Protein AF-A0A3D5HCV9-F1 (afdb_monomer_lite)

Radius of gyration: 18.54 Å; chains: 1; bounding box: 53×54×51 Å

Secondary structure (DSSP, 8-state):
--------------PPPHHHHHHHHHHHHHHHHHHHHSTTPPPTTTS-EEE-TTS-EEES----EEEESS-HHHHHHHHHHHHH---HHHHHHHHHHHHTTTTTT-GGGEEEEEEEEEETT-HHHHHHHHH-EEEEEEEETTEEEEEEEE-EEPPTTSHHHHHHHHHHHHH-TT--S-EEEEE-

Foldseek 3Di:
DDDDDDPDDDPPPPPDDVVLLVLLLVLLVQQLCCLAPVLSDDDLQQFFFKAFPVRHTLGRTFHKDFAFPDCVVVLVVLVCLLPVDLDLVSLSVVLSVVSNPCVSVDSNRGPRKIKGKFALPDPSLVVLQVRQWIWTWGDDDNDIDTDIDGKDWDDPPDSRNSSVVSSVCSNPVPDDPRIIMMID

pLDDT: mean 91.37, std 14.63, range [34.91, 98.69]

Structure (mmCIF, N/CA/C/O backbone):
data_AF-A0A3D5HCV9-F1
#
_entry.id   AF-A0A3D5HCV9-F1
#
loop_
_atom_site.group_PDB
_atom_site.id
_atom_site.type_symbol
_atom_site.label_atom_id
_atom_site.label_alt_id
_atom_site.label_comp_id
_atom_site.label_asym_id
_atom_site.label_entity_id
_atom_site.label_seq_id
_atom_site.pdbx_PDB_ins_code
_atom_site.Cartn_x
_atom_site.Cartn_y
_atom_site.Cartn_z
_atom_site.occupancy
_atom_site.B_iso_or_equiv
_atom_site.auth_seq_id
_atom_site.auth_comp_id
_atom_site.auth_asym_id
_atom_site.auth_atom_id
_atom_site.pdbx_PDB_model_num
ATOM 1 N N . MET A 1 1 ? -35.608 36.155 -31.500 1.00 41.97 1 MET A N 1
ATOM 2 C CA . MET A 1 1 ? -34.992 34.818 -31.518 1.00 41.97 1 MET A CA 1
ATOM 3 C C . MET A 1 1 ? -33.510 35.083 -31.523 1.00 41.97 1 MET A C 1
ATOM 5 O O . MET A 1 1 ? -32.968 35.299 -32.590 1.00 41.97 1 MET A O 1
ATOM 9 N N . ASP A 1 2 ? -32.928 35.180 -30.337 1.00 34.91 2 ASP A N 1
ATOM 10 C CA . ASP A 1 2 ? -31.484 35.185 -30.129 1.00 34.91 2 ASP A CA 1
ATOM 11 C C . ASP A 1 2 ? -31.281 34.298 -28.902 1.00 34.91 2 ASP A C 1
ATOM 13 O O . ASP A 1 2 ? -31.775 34.607 -27.817 1.00 34.91 2 ASP A O 1
ATOM 17 N N . GLU A 1 3 ? -30.726 33.112 -29.139 1.00 38.69 3 GLU A N 1
ATOM 18 C CA . GLU A 1 3 ? -30.468 32.091 -28.129 1.00 38.69 3 GLU A CA 1
ATOM 19 C C . GLU A 1 3 ? -29.216 32.478 -27.335 1.00 38.69 3 GLU A C 1
ATOM 21 O O . GLU A 1 3 ? -28.120 32.581 -27.886 1.00 38.69 3 GLU A O 1
ATOM 26 N N . GLU A 1 4 ? -29.390 32.690 -26.030 1.00 37.81 4 GLU A N 1
ATOM 27 C CA . GLU A 1 4 ? -28.296 32.698 -25.064 1.00 37.81 4 GLU A CA 1
ATOM 28 C C . GLU A 1 4 ? -27.673 31.299 -25.005 1.00 37.81 4 GLU A C 1
ATOM 30 O O . GLU A 1 4 ? -28.318 30.318 -24.629 1.00 37.81 4 GLU A O 1
ATOM 35 N N . ILE A 1 5 ? -26.392 31.217 -25.359 1.00 41.34 5 ILE A N 1
ATOM 36 C CA . ILE A 1 5 ? -25.555 30.056 -25.074 1.00 41.34 5 ILE A CA 1
ATOM 37 C C . ILE A 1 5 ? -25.237 30.104 -23.579 1.00 41.34 5 ILE A C 1
ATOM 39 O O . ILE A 1 5 ? -24.396 30.881 -23.132 1.00 41.34 5 ILE A O 1
ATOM 43 N N . VAL A 1 6 ? -25.931 29.275 -22.804 1.00 42.38 6 VAL A N 1
ATOM 44 C CA . VAL A 1 6 ? -25.547 28.952 -21.429 1.00 42.38 6 VAL A CA 1
ATOM 45 C C . VAL A 1 6 ? -24.430 27.915 -21.511 1.00 42.38 6 VAL A C 1
ATOM 47 O O . VAL A 1 6 ? -24.683 26.734 -21.750 1.00 42.38 6 VAL A O 1
ATOM 50 N N . GLU A 1 7 ? -23.183 28.361 -21.353 1.00 40.81 7 GLU A N 1
ATOM 51 C CA . GLU A 1 7 ? -22.062 27.466 -21.071 1.00 40.81 7 GLU A CA 1
ATOM 52 C C . GLU A 1 7 ? -22.306 26.799 -19.711 1.00 40.81 7 GLU A C 1
ATOM 54 O O . GLU A 1 7 ? -22.354 27.449 -18.666 1.00 40.81 7 GLU A O 1
ATOM 59 N N . GLY A 1 8 ? -22.543 25.488 -19.753 1.00 35.97 8 GLY A N 1
ATOM 60 C CA . GLY A 1 8 ? -22.751 24.653 -18.581 1.00 35.97 8 GLY A CA 1
ATOM 61 C C . GLY A 1 8 ? -21.460 24.483 -17.790 1.00 35.97 8 GLY A C 1
ATOM 62 O O . GLY A 1 8 ? -20.541 23.788 -18.215 1.00 35.97 8 GLY A O 1
ATOM 63 N N . ASP A 1 9 ? -21.439 25.111 -16.624 1.00 43.59 9 ASP A N 1
ATOM 64 C CA . ASP A 1 9 ? -20.538 24.850 -15.511 1.00 43.59 9 ASP A CA 1
ATOM 65 C C . ASP A 1 9 ? -20.757 23.424 -14.963 1.00 43.59 9 ASP A C 1
ATOM 67 O O . ASP A 1 9 ? -21.905 23.047 -14.725 1.00 43.59 9 ASP A O 1
ATOM 71 N N . SER A 1 10 ? -19.676 22.647 -14.779 1.00 42.19 10 SER A N 1
ATOM 72 C CA . SER A 1 10 ? -19.445 21.781 -13.601 1.00 42.19 10 SER A CA 1
ATOM 73 C C . SER A 1 10 ? -18.330 20.738 -13.832 1.00 42.19 10 SER A C 1
ATOM 75 O O . SER A 1 10 ? -18.600 19.542 -13.963 1.00 42.19 10 SER A O 1
ATOM 77 N N . GLU A 1 11 ? -17.056 21.134 -13.772 1.00 44.84 11 GLU A N 1
ATOM 78 C CA . GLU A 1 11 ? -16.041 20.238 -13.193 1.00 44.84 11 GLU A CA 1
ATOM 79 C C . GLU A 1 11 ? -16.046 20.467 -11.678 1.00 44.84 11 GLU A C 1
ATOM 81 O O . GLU A 1 11 ? -15.205 21.172 -11.124 1.00 44.84 11 GLU A O 1
ATOM 86 N N . GLN A 1 12 ? -17.017 19.874 -10.980 1.00 43.16 12 GLN A N 1
ATOM 87 C CA . GLN A 1 12 ? -16.907 19.704 -9.533 1.00 43.16 12 GLN A CA 1
ATOM 88 C C . GLN A 1 12 ? -15.768 18.713 -9.264 1.00 43.16 12 GLN A C 1
ATOM 90 O O . GLN A 1 12 ? -15.977 17.513 -9.083 1.00 43.16 12 GLN A O 1
ATOM 95 N N . ARG A 1 13 ? -14.528 19.213 -9.234 1.00 48.69 13 ARG A N 1
ATOM 96 C CA . ARG A 1 13 ? -13.474 18.573 -8.449 1.00 48.69 13 ARG A CA 1
ATOM 97 C C . ARG A 1 13 ? -13.994 18.566 -7.019 1.00 48.69 13 ARG A C 1
ATOM 99 O O . ARG A 1 13 ? -14.042 19.616 -6.393 1.00 48.69 13 ARG A O 1
ATOM 106 N N . ASN A 1 14 ? -14.427 17.407 -6.528 1.00 55.03 14 ASN A N 1
ATOM 107 C CA . ASN A 1 14 ? -14.686 17.221 -5.105 1.00 55.03 14 ASN A CA 1
ATOM 108 C C . ASN A 1 14 ? -13.451 17.720 -4.346 1.00 55.03 14 ASN A C 1
ATOM 110 O O . ASN A 1 14 ? -12.392 17.092 -4.420 1.00 55.03 14 ASN A O 1
ATOM 114 N N . GLU A 1 15 ? -13.565 18.874 -3.687 1.00 66.81 15 GLU A N 1
ATOM 115 C CA . GLU A 1 15 ? -12.479 19.425 -2.887 1.00 66.81 15 GLU A CA 1
ATOM 116 C C . GLU A 1 15 ? -12.134 18.400 -1.806 1.00 66.81 15 GLU A C 1
ATOM 118 O O . GLU A 1 15 ? -12.986 17.982 -1.015 1.00 66.81 15 GLU A O 1
ATOM 123 N N . ARG A 1 16 ? -10.885 17.921 -1.820 1.00 75.56 16 ARG A N 1
ATOM 124 C CA . ARG A 1 16 ? -10.410 16.961 -0.827 1.00 75.56 16 ARG A CA 1
ATOM 125 C C . ARG A 1 16 ? -10.382 17.633 0.537 1.00 75.56 16 ARG A C 1
ATOM 127 O O . ARG A 1 16 ? -9.993 18.789 0.683 1.00 75.56 16 ARG A O 1
ATOM 134 N N . HIS A 1 17 ? -10.796 16.891 1.560 1.00 81.75 17 HIS A N 1
ATOM 135 C CA . HIS A 1 17 ? -10.775 17.407 2.921 1.00 81.75 17 HIS A CA 1
ATOM 136 C C . HIS A 1 17 ? -9.317 17.698 3.339 1.00 81.75 17 HIS A C 1
ATOM 138 O O . HIS A 1 17 ? -8.464 16.831 3.140 1.00 81.75 17 HIS A O 1
ATOM 144 N N . PRO A 1 18 ? -8.997 18.826 4.004 1.00 85.94 18 PRO A N 1
ATOM 145 C CA . PRO A 1 18 ? -7.612 19.182 4.347 1.00 85.94 18 PRO A CA 1
ATOM 146 C C . PRO A 1 18 ? -6.846 18.107 5.136 1.00 85.94 18 PRO A C 1
ATOM 148 O O . PRO A 1 18 ? -5.639 17.937 4.975 1.00 85.94 18 PRO A O 1
ATOM 151 N N . LEU A 1 19 ? -7.546 17.337 5.979 1.00 87.00 19 LEU A N 1
ATOM 152 C CA . LEU A 1 19 ? -6.952 16.198 6.699 1.00 87.00 19 LEU A CA 1
ATOM 153 C C . LEU A 1 19 ? -6.546 15.043 5.771 1.00 87.00 19 LEU A C 1
ATOM 155 O O . LEU A 1 19 ? -5.557 14.365 6.050 1.00 87.00 19 LEU A O 1
ATOM 159 N N . GLN A 1 20 ? -7.286 14.822 4.682 1.00 88.94 20 GLN A N 1
ATOM 160 C CA . GLN A 1 20 ? -6.947 13.817 3.678 1.00 88.94 20 GLN A CA 1
ATOM 161 C C . GLN A 1 20 ? -5.684 14.235 2.926 1.00 88.94 20 GLN A C 1
ATOM 163 O O . GLN A 1 20 ? -4.763 13.431 2.817 1.00 88.94 20 GLN A O 1
ATOM 168 N N . ASP A 1 21 ? -5.581 15.495 2.500 1.00 91.56 21 ASP A N 1
ATOM 169 C CA . ASP A 1 21 ? -4.367 15.993 1.842 1.00 91.56 21 ASP A CA 1
ATOM 170 C C . ASP A 1 21 ? -3.157 15.982 2.780 1.00 91.56 21 ASP A C 1
ATOM 172 O O . ASP A 1 21 ? -2.051 15.624 2.370 1.00 91.56 21 ASP A O 1
ATOM 176 N N . HIS A 1 22 ? -3.357 16.287 4.066 1.00 94.56 22 HIS A N 1
ATOM 177 C CA . HIS A 1 22 ? -2.294 16.169 5.060 1.00 94.56 22 HIS A CA 1
ATOM 178 C C . HIS A 1 22 ? -1.790 14.723 5.194 1.00 94.56 22 HIS A C 1
ATOM 180 O O . HIS A 1 22 ? -0.577 14.487 5.169 1.00 94.56 22 HIS A O 1
ATOM 186 N N . PHE A 1 23 ? -2.707 13.753 5.280 1.00 95.75 23 PHE A N 1
ATOM 187 C CA . PHE A 1 23 ? -2.366 12.332 5.308 1.00 95.75 23 PHE A CA 1
ATOM 188 C C . PHE A 1 23 ? -1.673 11.875 4.019 1.00 95.75 23 PHE A C 1
ATOM 190 O O . PHE A 1 23 ? -0.652 11.190 4.092 1.00 95.75 23 PHE A O 1
ATOM 197 N N . LEU A 1 24 ? -2.175 12.273 2.847 1.00 96.44 24 LEU A N 1
ATOM 198 C CA . LEU A 1 24 ? -1.596 11.885 1.560 1.00 96.44 24 LEU A CA 1
ATOM 199 C C . LEU A 1 24 ? -0.202 12.466 1.368 1.00 96.44 24 LEU A C 1
ATOM 201 O O . LEU A 1 24 ? 0.715 11.737 0.994 1.00 96.44 24 LEU A O 1
ATOM 205 N N . GLY A 1 25 ? -0.010 13.743 1.697 1.00 96.88 25 GLY A N 1
ATOM 206 C CA . GLY A 1 25 ? 1.309 14.362 1.681 1.00 96.88 25 GLY A CA 1
ATOM 207 C C . GLY A 1 25 ? 2.282 13.667 2.624 1.00 96.88 25 GLY A C 1
ATOM 208 O O . GLY A 1 25 ? 3.454 13.490 2.293 1.00 96.88 25 GLY A O 1
ATOM 209 N N . TRP A 1 26 ? 1.808 13.222 3.787 1.00 97.50 26 TRP A N 1
ATOM 210 C CA . TRP A 1 26 ? 2.619 12.418 4.690 1.00 97.50 26 TRP A CA 1
ATOM 211 C C . TRP A 1 26 ? 2.950 11.030 4.115 1.00 97.50 26 TRP A C 1
ATOM 213 O O . TRP A 1 26 ? 4.124 10.662 4.104 1.00 97.50 26 TRP A O 1
ATOM 223 N N . GLN A 1 27 ? 1.976 10.296 3.566 1.00 97.75 27 GLN A N 1
ATOM 224 C CA . GLN A 1 27 ? 2.200 8.997 2.914 1.00 97.75 27 GLN A CA 1
ATOM 225 C C . GLN A 1 27 ? 3.195 9.093 1.752 1.00 97.75 27 GLN A C 1
ATOM 227 O O . GLN A 1 27 ? 4.096 8.261 1.654 1.00 97.75 27 GLN A O 1
ATOM 232 N N . CYS A 1 28 ? 3.065 10.117 0.905 1.00 97.56 28 CYS A N 1
ATOM 233 C CA . CYS A 1 28 ? 3.972 10.370 -0.211 1.00 97.56 28 CYS A CA 1
ATOM 234 C C . CYS A 1 28 ? 5.410 10.571 0.284 1.00 97.56 28 CYS A C 1
ATOM 236 O O . CYS A 1 28 ? 6.306 9.844 -0.140 1.00 97.56 28 CYS A O 1
ATOM 238 N N . ARG A 1 29 ? 5.623 11.450 1.276 1.00 96.88 29 ARG A N 1
ATOM 239 C CA . ARG A 1 29 ? 6.952 11.681 1.874 1.00 96.88 29 ARG A CA 1
ATOM 240 C C . ARG A 1 29 ? 7.550 10.426 2.507 1.00 96.88 29 ARG A C 1
ATOM 242 O O . ARG A 1 29 ? 8.734 10.155 2.326 1.00 96.88 29 ARG A O 1
ATOM 249 N N . VAL A 1 30 ? 6.751 9.654 3.247 1.00 97.19 30 VAL A N 1
ATOM 250 C CA . VAL A 1 30 ? 7.211 8.407 3.882 1.00 97.19 30 VAL A CA 1
ATOM 251 C C . VAL A 1 30 ? 7.680 7.399 2.831 1.00 97.19 30 VAL A C 1
ATOM 253 O O . VAL A 1 30 ? 8.734 6.782 2.997 1.00 97.19 30 VAL A O 1
ATOM 256 N N . ARG A 1 31 ? 6.915 7.236 1.747 1.00 97.62 31 ARG A N 1
ATOM 257 C CA . ARG A 1 31 ? 7.222 6.285 0.670 1.00 97.62 31 ARG A CA 1
ATOM 258 C C . ARG A 1 31 ? 8.397 6.748 -0.176 1.00 97.62 31 ARG A C 1
ATOM 260 O O . ARG A 1 31 ? 9.284 5.948 -0.453 1.00 97.62 31 ARG A O 1
ATOM 267 N N . GLU A 1 32 ? 8.454 8.031 -0.515 1.00 96.69 32 GLU A N 1
ATOM 268 C CA . GLU A 1 32 ? 9.591 8.638 -1.208 1.00 96.69 32 GLU A CA 1
ATOM 269 C C . GLU A 1 32 ? 10.887 8.444 -0.411 1.00 96.69 32 GLU A C 1
ATOM 271 O O . GLU A 1 32 ? 11.897 7.995 -0.958 1.00 96.69 32 GLU A O 1
ATOM 276 N N . TYR A 1 33 ? 10.847 8.712 0.900 1.00 96.12 33 TYR A N 1
ATOM 277 C CA . TYR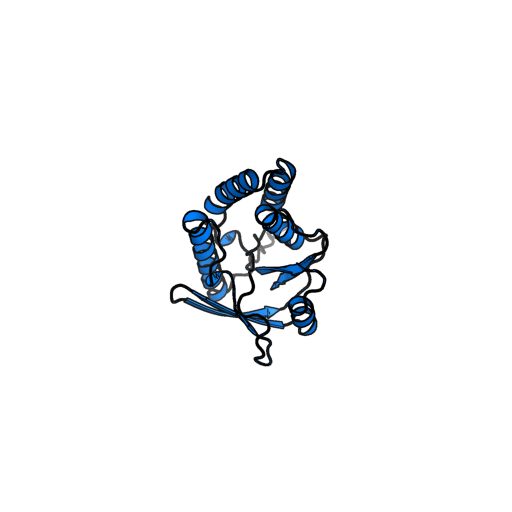 A 1 33 ? 11.992 8.504 1.778 1.00 96.12 33 TYR A CA 1
ATOM 278 C C . TYR A 1 33 ? 12.441 7.041 1.782 1.00 96.12 33 TYR A C 1
ATOM 280 O O . TYR A 1 33 ? 13.630 6.787 1.589 1.00 96.12 33 TYR A O 1
ATOM 288 N N . ALA A 1 34 ? 11.509 6.094 1.943 1.00 96.62 34 ALA A N 1
ATOM 289 C CA . ALA A 1 34 ? 11.811 4.664 1.932 1.00 96.62 34 ALA A CA 1
ATOM 290 C C . ALA A 1 34 ? 12.448 4.227 0.605 1.00 96.62 34 ALA A C 1
ATOM 292 O O . ALA A 1 34 ? 13.465 3.534 0.597 1.00 96.62 34 ALA A O 1
ATOM 293 N N . MET A 1 35 ? 11.906 4.690 -0.526 1.00 96.62 35 MET A N 1
ATOM 294 C CA . MET A 1 35 ? 12.430 4.350 -1.850 1.00 96.62 35 MET A CA 1
ATOM 295 C C . MET A 1 35 ? 13.824 4.931 -2.109 1.00 96.62 35 MET A C 1
ATOM 297 O O . MET A 1 35 ? 14.621 4.307 -2.805 1.00 96.62 35 MET A O 1
ATOM 301 N N . ARG A 1 36 ? 14.143 6.111 -1.564 1.00 95.69 36 ARG A N 1
ATOM 302 C CA . ARG A 1 36 ? 15.447 6.761 -1.781 1.00 95.69 36 ARG A CA 1
ATOM 303 C C . ARG A 1 36 ? 16.525 6.357 -0.783 1.00 9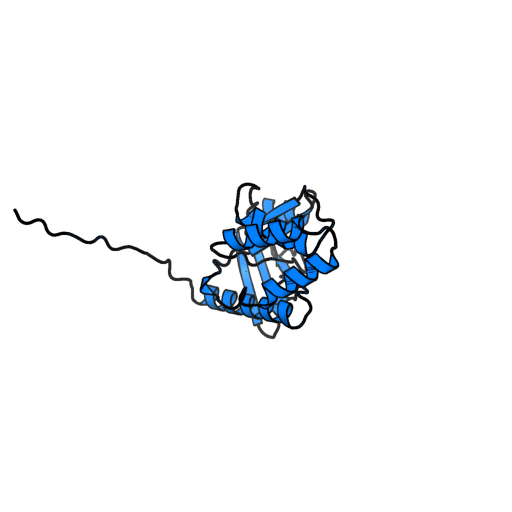5.69 36 ARG A C 1
ATOM 305 O O . ARG A 1 36 ? 17.694 6.351 -1.151 1.00 95.69 36 ARG A O 1
ATOM 312 N N . ASN A 1 37 ? 16.150 6.066 0.461 1.00 95.38 37 ASN A N 1
ATOM 313 C CA . ASN A 1 37 ? 17.103 5.977 1.572 1.00 95.38 37 ASN A CA 1
ATOM 314 C C . ASN A 1 37 ? 17.084 4.638 2.316 1.00 95.38 37 ASN A C 1
ATOM 316 O O . ASN A 1 37 ? 18.027 4.371 3.051 1.00 95.38 37 ASN A O 1
ATOM 320 N N . ASP A 1 38 ? 16.049 3.810 2.146 1.00 93.50 38 ASP A N 1
ATOM 321 C CA . ASP A 1 38 ? 15.873 2.569 2.919 1.00 93.50 38 ASP A CA 1
ATOM 322 C C . ASP A 1 38 ? 15.580 1.364 2.018 1.00 93.50 38 ASP A C 1
ATOM 324 O O . ASP A 1 38 ? 14.819 0.466 2.369 1.00 93.50 38 ASP A O 1
ATOM 328 N N . GLU A 1 39 ? 16.143 1.363 0.804 1.00 92.31 39 GLU A N 1
ATOM 329 C CA . GLU A 1 39 ? 16.025 0.231 -0.125 1.00 92.31 39 GLU A CA 1
ATOM 330 C C . GLU A 1 39 ? 14.557 -0.177 -0.396 1.00 92.31 39 GLU A C 1
ATOM 332 O O . GLU A 1 39 ? 14.233 -1.343 -0.600 1.00 92.31 39 GLU A O 1
ATOM 337 N N . GLY A 1 40 ? 13.625 0.779 -0.332 1.00 92.00 40 GLY A N 1
ATOM 338 C CA . GLY A 1 40 ? 12.200 0.528 -0.549 1.00 92.00 40 GLY A CA 1
ATOM 339 C C . GLY A 1 40 ? 11.533 -0.347 0.517 1.00 92.00 40 GLY A C 1
ATOM 340 O O . GLY A 1 40 ? 10.407 -0.808 0.306 1.00 92.00 40 GLY A O 1
ATOM 341 N N . ARG A 1 41 ? 12.189 -0.580 1.660 1.00 93.69 41 ARG A N 1
ATOM 342 C CA . ARG A 1 41 ? 11.633 -1.370 2.761 1.00 93.69 41 ARG A CA 1
ATOM 343 C C . ARG A 1 41 ? 10.400 -0.669 3.346 1.00 93.69 41 ARG A C 1
ATOM 345 O O . ARG A 1 41 ? 10.440 0.532 3.612 1.00 93.69 41 ARG A O 1
ATOM 352 N N . PRO A 1 42 ? 9.284 -1.391 3.565 1.00 95.00 42 PRO A N 1
ATOM 353 C CA . PRO A 1 42 ? 8.109 -0.803 4.193 1.00 95.00 42 PRO A CA 1
ATOM 354 C C . PRO A 1 42 ? 8.414 -0.291 5.604 1.00 95.00 42 PRO A C 1
ATOM 356 O O . PRO A 1 42 ? 8.789 -1.057 6.491 1.00 95.00 42 PRO A O 1
ATOM 359 N N . THR A 1 43 ? 8.209 1.006 5.822 1.00 96.44 43 THR A N 1
ATOM 360 C CA . THR A 1 43 ? 8.363 1.637 7.139 1.00 96.44 43 THR A CA 1
ATOM 361 C C . THR A 1 43 ? 7.081 1.485 7.971 1.00 96.44 43 THR A C 1
ATOM 363 O O . THR A 1 43 ? 6.015 1.194 7.418 1.00 96.44 43 THR A O 1
ATOM 366 N N . PRO A 1 44 ? 7.106 1.761 9.291 1.00 96.19 44 PRO A N 1
ATOM 367 C CA . PRO A 1 44 ? 5.884 1.819 10.101 1.00 96.19 44 PRO A CA 1
ATOM 368 C C . PRO A 1 44 ? 4.824 2.799 9.568 1.00 96.19 44 PRO A C 1
ATOM 370 O O . PRO A 1 44 ? 3.633 2.603 9.791 1.00 96.19 44 PRO A O 1
ATOM 373 N N . GLY A 1 45 ? 5.226 3.824 8.806 1.00 97.00 45 GLY A N 1
ATOM 374 C CA . GLY A 1 45 ? 4.284 4.739 8.161 1.00 97.00 45 GLY A CA 1
ATOM 375 C C . GLY A 1 45 ? 3.536 4.130 6.967 1.00 97.00 45 GLY A C 1
ATOM 376 O O . GLY A 1 45 ? 2.502 4.652 6.565 1.00 97.00 45 GLY A O 1
ATOM 377 N N . MET A 1 46 ? 4.010 3.007 6.424 1.00 97.69 46 MET A N 1
ATOM 378 C CA . MET A 1 46 ? 3.362 2.240 5.348 1.00 97.69 46 MET A CA 1
ATOM 379 C C . MET A 1 46 ? 2.624 0.998 5.875 1.00 97.69 46 MET A C 1
ATOM 381 O O . MET A 1 46 ? 1.920 0.332 5.114 1.00 97.69 46 MET A O 1
ATOM 385 N N . CYS A 1 47 ? 2.811 0.682 7.160 1.00 98.38 47 CYS A N 1
ATOM 386 C CA . CYS A 1 47 ? 2.398 -0.564 7.792 1.00 98.38 47 CYS A CA 1
ATOM 387 C C . CYS A 1 47 ? 1.546 -0.294 9.044 1.00 98.38 47 CYS A C 1
ATOM 389 O O . CYS A 1 47 ? 2.047 -0.460 10.159 1.00 98.38 47 CYS A O 1
ATOM 391 N N . PRO A 1 48 ? 0.280 0.139 8.903 1.00 98.38 48 PRO A N 1
ATOM 392 C CA . PRO A 1 48 ? -0.568 0.442 10.047 1.00 98.38 48 PRO A CA 1
ATOM 393 C C . PRO A 1 48 ? -0.854 -0.790 10.904 1.00 98.38 48 PRO A C 1
ATOM 395 O O . PRO A 1 48 ? -0.920 -1.925 10.419 1.00 98.38 48 PRO A O 1
ATOM 398 N N . THR A 1 49 ? -1.129 -0.534 12.179 1.00 98.56 49 THR A N 1
ATOM 399 C CA . THR A 1 49 ? -1.865 -1.470 13.027 1.00 98.56 49 THR A CA 1
ATOM 400 C C . THR A 1 49 ? -3.348 -1.378 12.681 1.00 98.56 49 THR A C 1
ATOM 402 O O . THR A 1 49 ? -3.903 -0.282 12.586 1.00 98.56 49 THR A O 1
ATOM 405 N N . VAL A 1 50 ? -3.999 -2.523 12.500 1.00 98.38 50 VAL A N 1
ATOM 406 C CA . VAL A 1 50 ? -5.397 -2.604 12.068 1.00 98.38 50 VAL A CA 1
ATOM 407 C C . VAL A 1 50 ? -6.268 -3.047 13.230 1.00 98.38 50 VAL A C 1
ATOM 409 O O . VAL A 1 50 ? -6.039 -4.112 13.810 1.00 98.38 50 VAL A O 1
ATOM 412 N N . PHE A 1 51 ? -7.283 -2.245 13.533 1.00 98.56 51 PHE A N 1
ATOM 413 C CA . PHE A 1 51 ? -8.287 -2.532 14.552 1.00 98.56 51 PHE A CA 1
ATOM 414 C C . PHE A 1 51 ? -9.667 -2.677 13.917 1.00 98.56 51 PHE A C 1
ATOM 416 O O . PHE A 1 51 ? -9.993 -1.962 12.974 1.00 98.56 51 PHE A O 1
ATOM 423 N N . LEU A 1 52 ? -10.501 -3.563 14.451 1.00 97.25 52 LEU A N 1
ATOM 424 C CA . LEU A 1 52 ? -11.938 -3.538 14.188 1.00 97.25 52 LEU A CA 1
ATOM 425 C C . LEU A 1 52 ? -12.590 -2.375 14.940 1.00 97.25 52 LEU A C 1
ATOM 427 O O . LEU A 1 52 ? -12.024 -1.848 15.900 1.00 97.25 52 LEU A O 1
ATOM 431 N N . GLU A 1 53 ? -13.817 -2.021 14.564 1.00 93.19 53 GLU A N 1
ATOM 432 C CA . GLU A 1 53 ? -14.609 -1.028 1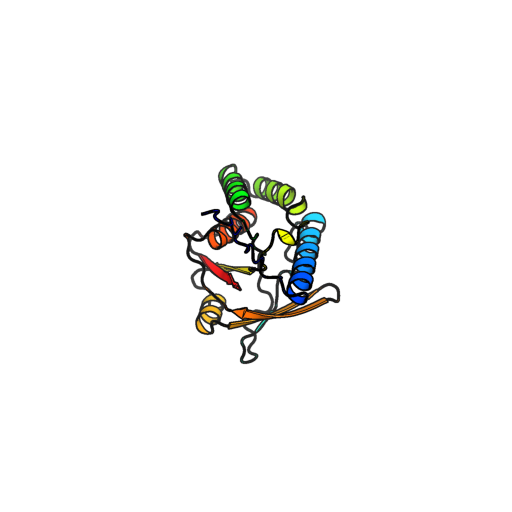5.305 1.00 93.19 53 GLU A CA 1
ATOM 433 C C . GLU A 1 53 ? -14.881 -1.464 16.757 1.00 93.19 53 GLU A C 1
ATOM 435 O O . GLU A 1 53 ? -15.019 -0.622 17.640 1.00 93.19 53 GLU A O 1
ATOM 440 N N . SER A 1 54 ? -14.855 -2.774 17.036 1.00 93.44 54 SER A N 1
ATOM 441 C CA . SER A 1 54 ? -14.927 -3.332 18.394 1.00 93.44 54 SER A CA 1
ATOM 442 C C . SER A 1 54 ? -13.696 -3.038 19.265 1.00 93.44 54 SER A C 1
ATOM 444 O O . SER A 1 54 ? -13.724 -3.298 20.466 1.00 93.44 54 SER A O 1
ATOM 446 N N . GLY A 1 55 ? -12.603 -2.538 18.678 1.00 94.62 55 GLY A N 1
ATOM 447 C CA . GLY A 1 55 ? -11.312 -2.346 19.342 1.00 94.62 55 GLY A CA 1
ATOM 448 C C . GLY A 1 55 ? -10.389 -3.570 19.304 1.00 94.62 55 GLY A C 1
ATOM 449 O O . GLY A 1 55 ? -9.255 -3.484 19.773 1.00 94.62 55 GLY A O 1
ATOM 450 N N . GLU A 1 56 ? -10.830 -4.692 18.726 1.00 96.88 56 GLU A N 1
ATOM 451 C CA . GLU A 1 56 ? -9.992 -5.879 18.508 1.00 96.88 56 GLU A CA 1
ATOM 452 C C . GLU A 1 56 ? -8.881 -5.577 17.491 1.00 96.88 56 GLU A C 1
ATOM 454 O O . GLU A 1 56 ? -9.152 -5.102 16.388 1.00 96.88 56 GLU A O 1
ATOM 459 N N . GLN A 1 57 ? -7.627 -5.880 17.830 1.00 98.06 57 GLN A N 1
ATOM 460 C CA . GLN A 1 57 ? -6.506 -5.762 16.898 1.00 98.06 57 GLN A CA 1
ATOM 461 C C . GLN A 1 57 ? -6.438 -6.988 15.978 1.00 98.06 57 GLN A C 1
ATOM 463 O O . GLN A 1 57 ? -6.230 -8.106 16.444 1.00 98.06 57 GLN A O 1
ATOM 468 N N . VAL A 1 58 ? -6.535 -6.771 14.665 1.00 97.06 58 VAL A N 1
ATOM 469 C CA . VAL A 1 58 ? -6.494 -7.841 13.647 1.00 97.06 58 VAL A CA 1
ATOM 470 C C . VAL A 1 58 ? -5.088 -8.039 13.084 1.00 97.06 58 VAL A C 1
ATOM 472 O O . VAL A 1 58 ? -4.699 -9.156 12.753 1.00 97.06 58 VAL A O 1
ATOM 475 N N . ALA A 1 59 ? -4.312 -6.959 12.968 1.00 97.25 59 ALA A N 1
ATOM 476 C CA . ALA A 1 59 ? -2.940 -7.001 12.471 1.00 97.25 59 ALA A CA 1
ATOM 477 C C . ALA A 1 59 ? -2.082 -5.954 13.187 1.00 97.25 59 ALA A C 1
ATOM 479 O O . ALA A 1 59 ? -2.510 -4.816 13.363 1.00 97.25 59 ALA A O 1
ATOM 480 N N . SER A 1 60 ? -0.867 -6.324 13.599 1.00 96.81 60 SER A N 1
ATOM 481 C CA . SER A 1 60 ? 0.104 -5.400 14.209 1.00 96.81 60 SER A CA 1
ATOM 482 C C . SER A 1 60 ? 0.781 -4.482 13.193 1.00 96.81 60 SER A C 1
ATOM 484 O O . SER A 1 60 ? 1.038 -3.323 13.510 1.00 96.81 60 SER A O 1
ATOM 486 N N . ALA A 1 61 ? 1.026 -4.985 11.984 1.00 97.38 61 ALA A N 1
ATOM 487 C CA . ALA A 1 61 ? 1.630 -4.254 10.880 1.00 97.38 61 ALA A CA 1
ATOM 488 C C . ALA A 1 61 ? 1.123 -4.841 9.558 1.00 97.38 61 ALA A C 1
ATOM 490 O O . ALA A 1 61 ? 1.497 -5.953 9.181 1.00 97.38 61 ALA A O 1
ATOM 491 N N . LEU A 1 62 ? 0.248 -4.112 8.868 1.00 97.88 62 LEU A N 1
ATOM 492 C CA . LEU A 1 62 ? -0.275 -4.508 7.563 1.00 97.88 62 LEU A CA 1
ATOM 493 C C . LEU A 1 62 ? 0.387 -3.679 6.465 1.00 97.88 62 LEU A C 1
ATOM 495 O O . LEU A 1 62 ? 0.108 -2.497 6.367 1.00 97.88 62 LEU A O 1
ATOM 499 N N . THR A 1 63 ? 1.236 -4.264 5.621 1.00 97.88 63 THR A N 1
ATOM 500 C CA . THR A 1 63 ? 1.844 -3.516 4.509 1.00 97.88 63 THR A CA 1
ATOM 501 C C . THR A 1 63 ? 0.787 -3.103 3.489 1.00 97.88 63 THR A C 1
ATOM 503 O O . THR A 1 63 ? 0.159 -3.957 2.863 1.00 97.88 63 THR A O 1
ATOM 506 N N . LEU A 1 64 ? 0.625 -1.792 3.305 1.00 98.44 64 LEU A N 1
ATOM 507 C CA . LEU A 1 64 ? -0.300 -1.218 2.333 1.00 98.44 64 LEU A CA 1
ATOM 508 C C . LEU A 1 64 ? 0.451 -0.455 1.240 1.00 98.44 64 LEU A C 1
ATOM 510 O O . LEU A 1 64 ? 1.462 0.211 1.497 1.00 98.44 64 LEU A O 1
ATOM 514 N N . LEU A 1 65 ? -0.071 -0.512 0.020 1.00 98.25 65 LEU A N 1
ATOM 515 C CA . LEU A 1 65 ? 0.327 0.348 -1.091 1.00 98.25 65 LEU A CA 1
ATOM 516 C C . LEU A 1 65 ? -0.596 1.560 -1.173 1.00 98.25 65 LEU A C 1
ATOM 518 O O . LEU A 1 65 ? -1.766 1.460 -0.818 1.00 98.25 65 LEU A O 1
ATOM 522 N N . LEU A 1 66 ? -0.066 2.676 -1.669 1.00 98.19 66 LEU A N 1
ATOM 523 C CA . LEU A 1 66 ? -0.850 3.848 -2.047 1.00 98.19 66 LEU A CA 1
ATOM 524 C C . LEU A 1 66 ? -1.059 3.802 -3.562 1.00 98.19 66 LEU A C 1
ATOM 526 O O . LEU A 1 66 ? -0.080 3.790 -4.310 1.00 98.19 66 LEU A O 1
ATOM 530 N N . VAL A 1 67 ? -2.315 3.718 -3.997 1.00 97.94 67 VAL A N 1
ATOM 531 C CA . VAL A 1 67 ? -2.654 3.543 -5.414 1.00 97.94 67 VAL A CA 1
ATOM 532 C C . VAL A 1 67 ? -2.797 4.914 -6.088 1.00 97.94 67 VAL A C 1
ATOM 534 O O . VAL A 1 67 ? -3.520 5.766 -5.561 1.00 97.94 67 VAL A O 1
ATOM 537 N N . PRO A 1 68 ? -2.127 5.159 -7.232 1.00 97.31 68 PRO A N 1
ATOM 538 C CA . PRO A 1 68 ? -2.349 6.362 -8.029 1.00 97.31 68 PRO A CA 1
ATOM 539 C C . PRO A 1 68 ? -3.810 6.479 -8.465 1.00 97.31 68 PRO A C 1
ATOM 541 O O . PRO A 1 68 ? -4.451 5.478 -8.770 1.00 97.31 68 PRO A O 1
ATOM 544 N N . ALA A 1 69 ? -4.323 7.702 -8.576 1.00 95.81 69 ALA A N 1
ATOM 545 C CA . ALA A 1 69 ? -5.662 7.971 -9.096 1.00 95.81 69 ALA A CA 1
ATOM 546 C C . ALA A 1 69 ? -5.835 7.474 -10.545 1.00 95.81 69 ALA A C 1
ATOM 548 O O . ALA A 1 69 ? -6.941 7.124 -10.953 1.00 95.81 69 ALA A O 1
ATOM 549 N N . GLN A 1 70 ? -4.741 7.425 -11.314 1.00 96.25 70 GLN A N 1
ATOM 550 C CA . GLN A 1 70 ? -4.690 6.883 -12.672 1.00 96.25 70 GLN A CA 1
ATOM 551 C C . GLN A 1 70 ? -3.532 5.875 -12.794 1.00 96.25 70 GLN A C 1
ATOM 553 O O . GLN A 1 70 ? -2.433 6.228 -13.215 1.00 96.25 70 GLN A O 1
ATOM 558 N N . PRO A 1 71 ? -3.731 4.598 -12.424 1.00 96.75 71 PRO A N 1
ATOM 559 C CA . PRO A 1 71 ? -2.630 3.642 -12.299 1.00 96.75 71 PRO A CA 1
ATOM 560 C C . PRO A 1 71 ? -2.208 2.984 -13.625 1.00 96.75 71 PRO A C 1
ATOM 562 O O . PRO A 1 71 ? -1.295 2.161 -13.623 1.00 96.75 71 PRO A O 1
ATOM 565 N N . GLN A 1 72 ? -2.853 3.304 -14.754 1.00 97.00 72 GLN A N 1
ATOM 566 C CA . GLN A 1 72 ? -2.671 2.594 -16.029 1.00 97.00 72 GLN A CA 1
ATOM 567 C C . GLN A 1 72 ? -1.229 2.561 -16.534 1.00 97.00 72 GLN A C 1
ATOM 569 O O . GLN A 1 72 ? -0.739 1.492 -16.900 1.00 97.00 72 GLN A O 1
ATOM 574 N N . GLU A 1 73 ? -0.538 3.699 -16.533 1.00 95.94 73 GLU A N 1
ATOM 575 C CA . GLU A 1 73 ? 0.853 3.752 -16.985 1.00 95.94 73 GLU A CA 1
ATOM 576 C C . GLU A 1 73 ? 1.759 2.909 -16.076 1.00 95.94 73 GLU A C 1
ATOM 578 O O . GLU A 1 73 ? 2.512 2.056 -16.550 1.00 95.94 73 GLU A O 1
ATOM 583 N N . SER A 1 74 ? 1.606 3.064 -14.760 1.00 96.62 74 SER A N 1
ATOM 584 C CA . SER A 1 74 ? 2.339 2.296 -13.751 1.00 96.62 74 SER A CA 1
ATOM 585 C C . SER A 1 74 ? 2.120 0.790 -13.902 1.00 96.62 74 SER A C 1
ATOM 587 O O . SER A 1 74 ? 3.075 0.018 -13.855 1.00 96.62 74 SER A O 1
ATOM 589 N N . ILE A 1 75 ? 0.880 0.353 -14.153 1.00 98.00 75 ILE A N 1
ATOM 590 C CA . ILE A 1 75 ? 0.546 -1.058 -14.401 1.00 98.00 75 ILE A CA 1
ATOM 591 C C . ILE A 1 75 ? 1.322 -1.594 -15.606 1.00 98.00 75 ILE A C 1
ATOM 593 O O . ILE A 1 75 ? 1.948 -2.654 -15.513 1.00 98.00 75 ILE A O 1
ATOM 597 N N . GLN A 1 76 ? 1.312 -0.868 -16.728 1.00 97.56 76 GLN A N 1
ATOM 598 C CA . GLN A 1 76 ? 2.020 -1.280 -17.941 1.00 97.56 76 GLN A CA 1
ATOM 599 C C . GLN A 1 76 ? 3.529 -1.389 -17.695 1.00 97.56 76 GLN A C 1
ATOM 601 O O . GLN A 1 76 ? 4.145 -2.389 -18.076 1.00 97.56 76 GLN A O 1
ATOM 606 N N . GLN A 1 77 ? 4.112 -0.408 -17.002 1.00 96.69 77 GLN A N 1
ATOM 607 C CA . GLN A 1 77 ? 5.532 -0.400 -16.653 1.00 96.69 77 GLN A CA 1
ATOM 608 C C . GLN A 1 77 ? 5.903 -1.569 -15.726 1.00 96.69 77 GLN A C 1
ATOM 610 O O . GLN A 1 77 ? 6.831 -2.324 -16.029 1.00 96.69 77 GLN A O 1
ATOM 615 N N . PHE A 1 78 ? 5.159 -1.777 -14.633 1.00 97.25 78 PHE A N 1
ATOM 616 C CA . PHE A 1 78 ? 5.425 -2.851 -13.668 1.00 97.25 78 PHE A CA 1
ATOM 617 C C . PHE A 1 78 ? 5.281 -4.237 -14.301 1.00 97.25 78 PHE A C 1
ATOM 619 O O . PHE A 1 78 ? 6.113 -5.124 -14.073 1.00 97.25 78 PHE A O 1
ATOM 626 N N . ARG A 1 79 ? 4.256 -4.421 -15.139 1.00 96.12 79 ARG A N 1
ATOM 627 C CA . ARG A 1 79 ? 4.043 -5.658 -15.891 1.00 96.12 79 ARG A CA 1
ATOM 628 C C . ARG A 1 79 ? 5.186 -5.920 -16.865 1.00 96.12 79 ARG A C 1
ATOM 630 O O . ARG A 1 79 ? 5.740 -7.018 -16.858 1.00 96.12 79 ARG A O 1
ATOM 637 N N . PHE A 1 80 ? 5.579 -4.919 -17.652 1.00 96.06 80 PHE A N 1
ATOM 638 C CA . PHE A 1 80 ? 6.696 -5.039 -18.588 1.00 96.06 80 PHE A CA 1
ATOM 639 C C . PHE A 1 80 ? 7.995 -5.417 -17.868 1.00 96.06 80 PHE A C 1
ATOM 641 O O . PHE A 1 80 ? 8.670 -6.363 -18.269 1.00 96.06 80 PHE A O 1
ATOM 648 N N . MET A 1 81 ? 8.320 -4.740 -16.765 1.00 95.00 81 MET A N 1
ATOM 649 C CA . MET A 1 81 ? 9.502 -5.053 -15.956 1.00 95.00 81 MET A CA 1
ATOM 650 C C . MET A 1 81 ? 9.470 -6.478 -15.396 1.00 95.00 81 MET A C 1
ATOM 652 O O . MET A 1 81 ? 10.487 -7.170 -15.428 1.00 95.00 81 MET A O 1
ATOM 656 N N . SER A 1 82 ? 8.308 -6.928 -14.915 1.00 92.81 82 SER A N 1
ATOM 657 C CA . SER A 1 82 ? 8.136 -8.280 -14.373 1.00 92.81 82 SER A CA 1
ATOM 658 C C . SER A 1 82 ? 8.314 -9.367 -15.434 1.00 92.81 82 SER A C 1
ATOM 660 O O . SER A 1 82 ? 8.839 -10.435 -15.132 1.00 92.81 82 SER A O 1
ATOM 662 N N . GLN A 1 83 ? 7.886 -9.100 -16.671 1.00 92.00 83 GLN A N 1
ATOM 663 C CA . GLN A 1 83 ? 7.943 -10.052 -17.785 1.00 92.00 83 GLN A CA 1
ATOM 664 C C . GLN A 1 83 ? 9.280 -10.031 -18.535 1.00 92.00 83 GLN A C 1
ATOM 666 O O . GLN A 1 83 ? 9.658 -11.031 -19.140 1.00 92.00 83 GLN A O 1
ATOM 671 N N . LYS A 1 84 ? 10.000 -8.904 -18.507 1.00 93.94 84 LYS A N 1
ATOM 672 C CA . LYS A 1 84 ? 11.260 -8.731 -19.239 1.00 93.94 84 LYS A CA 1
ATOM 673 C C . LYS A 1 84 ? 12.390 -9.609 -18.703 1.00 93.94 84 LYS A C 1
ATOM 675 O O . LYS A 1 84 ? 13.230 -10.047 -19.483 1.00 93.94 84 LYS A O 1
ATOM 680 N N . THR A 1 85 ? 12.435 -9.831 -17.391 1.00 91.12 85 THR A N 1
ATOM 681 C CA . THR A 1 85 ? 13.509 -10.587 -16.738 1.00 91.12 85 THR A CA 1
ATOM 682 C C . THR A 1 85 ? 12.973 -11.449 -15.598 1.00 91.12 85 THR A C 1
ATOM 684 O O . THR A 1 85 ? 12.106 -11.037 -14.815 1.00 91.12 85 THR A O 1
ATOM 687 N N . TYR A 1 86 ? 13.509 -12.666 -15.507 1.00 87.50 86 TYR A N 1
ATOM 688 C CA . TYR A 1 86 ? 13.278 -13.570 -14.382 1.00 87.50 86 TYR A CA 1
ATOM 689 C C . TYR A 1 86 ? 14.287 -13.356 -13.249 1.00 87.50 86 TYR A C 1
ATOM 691 O O . TYR A 1 86 ? 14.078 -13.911 -12.175 1.00 87.50 86 TYR A O 1
ATOM 699 N N . ASP A 1 87 ? 15.342 -12.557 -13.459 1.00 94.00 87 ASP A N 1
ATOM 700 C CA . ASP A 1 87 ? 16.310 -12.220 -12.415 1.00 94.00 87 ASP A CA 1
ATOM 701 C C . ASP A 1 87 ? 15.666 -11.269 -11.384 1.00 94.00 87 ASP A C 1
ATOM 703 O O . ASP A 1 87 ? 15.351 -10.115 -11.715 1.00 94.00 87 ASP A O 1
ATOM 707 N N . PRO A 1 88 ? 15.472 -11.710 -10.123 1.00 93.00 88 PRO A N 1
ATOM 708 C CA . PRO A 1 88 ? 14.881 -10.871 -9.090 1.00 93.00 88 PRO A CA 1
ATOM 709 C C . PRO A 1 88 ? 15.711 -9.625 -8.768 1.00 93.00 88 PRO A C 1
ATOM 711 O O . PRO A 1 88 ? 15.133 -8.592 -8.434 1.00 93.00 88 PRO A O 1
ATOM 714 N N . GLN A 1 89 ? 17.044 -9.685 -8.877 1.00 93.69 89 GLN A N 1
ATOM 715 C CA . GLN A 1 89 ? 17.912 -8.546 -8.566 1.00 93.69 89 GLN A CA 1
ATOM 716 C C . GLN A 1 89 ? 17.789 -7.447 -9.620 1.00 93.69 89 GLN A C 1
ATOM 718 O O . GLN A 1 89 ? 17.692 -6.265 -9.280 1.00 93.69 89 GLN A O 1
ATOM 723 N N . GLU A 1 90 ? 17.752 -7.823 -10.900 1.00 94.62 90 GLU A N 1
ATOM 724 C CA . GLU A 1 90 ? 17.552 -6.867 -11.989 1.00 94.62 90 GLU A CA 1
ATOM 725 C C . GLU A 1 90 ? 16.172 -6.202 -11.887 1.00 94.62 90 GLU A C 1
ATOM 727 O O . GLU A 1 90 ? 16.065 -4.971 -11.964 1.00 94.62 90 GLU A O 1
ATOM 732 N N . ARG A 1 91 ? 15.123 -7.002 -11.646 1.00 94.56 91 ARG A N 1
ATOM 733 C CA . ARG A 1 91 ? 13.751 -6.510 -11.463 1.00 94.56 91 ARG A CA 1
ATOM 734 C C . ARG A 1 91 ? 13.660 -5.527 -10.300 1.00 94.56 91 ARG A C 1
ATOM 736 O O . ARG A 1 91 ? 13.150 -4.420 -10.476 1.00 94.56 91 ARG A O 1
ATOM 743 N N . TYR A 1 92 ? 14.215 -5.906 -9.152 1.00 94.62 92 TYR A N 1
ATOM 744 C CA . TYR A 1 92 ? 14.282 -5.068 -7.963 1.00 94.62 92 TYR A CA 1
ATOM 745 C C . TYR A 1 92 ? 15.000 -3.742 -8.242 1.00 94.62 92 TYR A C 1
ATOM 747 O O . TYR A 1 92 ? 14.454 -2.674 -7.975 1.00 94.62 92 TYR A O 1
ATOM 755 N N . LYS A 1 93 ? 16.184 -3.777 -8.869 1.00 95.06 93 LYS A N 1
ATOM 756 C CA . LYS A 1 93 ? 16.949 -2.566 -9.208 1.00 95.06 93 LYS A CA 1
ATOM 757 C C . LYS A 1 93 ? 16.150 -1.607 -10.093 1.00 95.06 93 LYS A C 1
ATOM 759 O O . LYS A 1 93 ? 16.194 -0.395 -9.885 1.00 95.06 93 LYS A O 1
ATOM 764 N N . LYS A 1 94 ? 15.419 -2.134 -11.079 1.00 95.06 94 LYS A N 1
ATOM 765 C CA . LYS A 1 94 ? 14.563 -1.324 -11.957 1.00 95.06 94 LYS A CA 1
ATOM 766 C C . LYS A 1 94 ? 13.359 -0.745 -11.217 1.00 95.06 94 LYS A C 1
ATOM 768 O O . LYS A 1 94 ? 13.044 0.422 -11.431 1.00 95.06 94 LYS A O 1
ATOM 773 N N . ALA A 1 95 ? 12.740 -1.519 -10.327 1.00 95.69 95 ALA A N 1
ATOM 774 C CA . ALA A 1 95 ? 11.651 -1.042 -9.478 1.00 95.69 95 ALA A CA 1
ATOM 775 C C . ALA A 1 95 ? 12.113 0.099 -8.575 1.00 95.69 95 ALA A C 1
ATOM 777 O O . ALA A 1 95 ? 11.475 1.149 -8.545 1.00 95.69 95 ALA A O 1
ATOM 778 N N . MET A 1 96 ? 13.275 -0.056 -7.942 1.00 96.19 96 MET A N 1
ATOM 779 C CA . MET A 1 96 ? 13.880 0.995 -7.129 1.00 96.19 96 MET A CA 1
ATOM 780 C C . MET A 1 96 ? 14.175 2.252 -7.948 1.00 96.19 96 MET A C 1
ATOM 782 O O . MET A 1 96 ? 13.838 3.350 -7.516 1.00 96.19 96 MET A O 1
ATOM 786 N N . GLN A 1 97 ? 14.738 2.114 -9.153 1.00 95.69 97 GLN A N 1
ATOM 787 C CA . GLN A 1 97 ? 15.012 3.256 -10.032 1.00 95.69 97 GLN A CA 1
ATOM 788 C C . GLN A 1 97 ? 13.734 4.044 -10.376 1.00 95.69 97 GLN A C 1
ATOM 790 O O . GLN A 1 97 ? 13.752 5.272 -10.358 1.00 95.69 97 GLN A O 1
ATOM 795 N N . LEU A 1 98 ? 12.634 3.346 -10.669 1.00 95.44 98 LEU A N 1
ATOM 796 C CA . LEU A 1 98 ? 11.349 3.960 -11.001 1.00 95.44 98 LEU A CA 1
ATOM 797 C C . LEU A 1 98 ? 10.701 4.619 -9.774 1.00 95.44 98 LEU A C 1
ATOM 799 O O . LEU A 1 98 ? 10.376 5.803 -9.808 1.00 95.44 98 LEU A O 1
ATOM 803 N N . LEU A 1 99 ? 10.551 3.883 -8.673 1.00 96.19 99 LEU A N 1
ATOM 804 C CA . LEU A 1 99 ? 9.799 4.333 -7.495 1.00 96.19 99 LEU A CA 1
ATOM 805 C C . LEU A 1 99 ? 10.542 5.375 -6.645 1.00 96.19 99 LEU A C 1
ATOM 807 O O . LEU A 1 99 ? 9.904 6.142 -5.928 1.00 96.19 99 LEU A O 1
ATOM 811 N N . SER A 1 100 ? 11.875 5.438 -6.732 1.00 95.06 100 SER A N 1
ATOM 812 C CA . SER A 1 100 ? 12.684 6.480 -6.074 1.00 95.06 100 SER A CA 1
ATOM 813 C C . SER A 1 100 ? 12.738 7.803 -6.847 1.00 95.06 100 SER A C 1
ATOM 815 O O . SER A 1 100 ? 13.261 8.792 -6.322 1.00 95.06 100 SER A O 1
ATOM 817 N N . SER A 1 101 ? 12.204 7.833 -8.076 1.00 93.19 101 SER A N 1
ATOM 818 C CA . SER A 1 101 ? 12.182 9.019 -8.936 1.00 93.19 101 SER A CA 1
ATOM 819 C C . SER A 1 101 ? 11.072 10.006 -8.523 1.00 93.19 101 SER A C 1
ATOM 821 O O . SER A 1 101 ? 10.996 10.390 -7.355 1.00 93.19 101 SER A O 1
ATOM 823 N N . ALA A 1 102 ? 10.225 10.435 -9.459 1.00 91.38 102 ALA A N 1
ATOM 824 C CA . ALA A 1 102 ? 9.122 11.364 -9.229 1.00 91.38 102 ALA A CA 1
ATOM 825 C C . ALA A 1 102 ? 7.821 10.687 -8.757 1.00 91.38 102 ALA A C 1
ATOM 827 O O . ALA A 1 102 ? 6.855 11.374 -8.451 1.00 91.38 102 ALA A O 1
ATOM 828 N N . PHE A 1 103 ? 7.795 9.352 -8.652 1.00 95.62 103 PHE A N 1
ATOM 829 C CA . PHE A 1 103 ? 6.567 8.574 -8.427 1.00 95.62 103 PHE A CA 1
ATOM 830 C C . PHE A 1 103 ? 5.735 9.026 -7.212 1.00 95.62 103 PHE A C 1
ATOM 832 O O . PHE A 1 103 ? 4.514 8.988 -7.259 1.00 95.62 103 PHE A O 1
ATOM 839 N N . TYR A 1 104 ? 6.384 9.450 -6.123 1.00 96.81 104 TYR A N 1
ATOM 840 C CA . TYR A 1 104 ? 5.719 9.919 -4.898 1.00 96.81 104 TYR A CA 1
ATOM 841 C C . TYR A 1 104 ? 5.869 11.435 -4.668 1.00 96.81 104 TYR A C 1
ATOM 843 O O . TYR A 1 104 ? 5.650 11.901 -3.553 1.00 96.81 104 TYR A O 1
ATOM 851 N N . GLN A 1 105 ? 6.287 12.212 -5.674 1.00 94.56 105 GLN A N 1
ATOM 852 C CA . GLN A 1 105 ? 6.510 13.658 -5.514 1.00 94.56 105 GLN A CA 1
ATOM 853 C C . GLN A 1 105 ? 5.210 14.474 -5.550 1.00 94.56 105 GLN A C 1
ATOM 855 O O . GLN A 1 105 ? 5.122 15.501 -4.877 1.00 94.56 105 GLN A O 1
ATOM 860 N N . HIS A 1 106 ? 4.210 14.012 -6.302 1.00 93.88 106 HIS A N 1
ATOM 861 C CA . HIS A 1 106 ? 2.968 14.736 -6.573 1.00 93.88 106 HIS A CA 1
ATOM 862 C C . HIS A 1 106 ? 1.801 14.112 -5.802 1.00 93.88 106 HIS A C 1
ATOM 864 O O . HIS A 1 106 ? 1.411 12.972 -6.037 1.00 93.88 106 HIS A O 1
ATOM 870 N N . ILE A 1 107 ? 1.248 14.854 -4.843 1.00 93.94 107 ILE A N 1
ATOM 871 C CA . ILE A 1 107 ? 0.145 14.400 -3.974 1.00 93.94 107 ILE A CA 1
ATOM 872 C C . ILE A 1 107 ? -1.167 14.328 -4.767 1.00 93.94 107 ILE A C 1
ATOM 874 O O . ILE A 1 107 ? -2.055 13.520 -4.482 1.00 93.94 107 ILE A O 1
ATOM 878 N N . GLU A 1 108 ? -1.297 15.198 -5.763 1.00 93.25 108 GLU A N 1
ATOM 879 C CA . GLU A 1 108 ? -2.420 15.293 -6.682 1.00 93.25 108 GLU A CA 1
ATOM 880 C C . GLU A 1 108 ? -2.648 13.997 -7.472 1.00 93.25 108 GLU A C 1
ATOM 882 O O . GLU A 1 108 ? -3.805 13.672 -7.746 1.00 93.25 108 GLU A O 1
ATOM 887 N N . ASP A 1 109 ? -1.589 13.217 -7.708 1.00 94.81 109 ASP A N 1
ATOM 888 C CA . ASP A 1 109 ? -1.621 11.951 -8.447 1.00 94.81 109 ASP A CA 1
ATOM 889 C C . ASP A 1 109 ? -2.273 10.806 -7.659 1.00 94.81 109 ASP A C 1
ATOM 891 O O . ASP A 1 109 ? -2.495 9.726 -8.207 1.00 94.81 109 ASP A O 1
ATOM 895 N N . PHE A 1 110 ? -2.610 11.013 -6.381 1.00 95.69 110 PHE A N 1
ATOM 896 C CA . PHE A 1 110 ? -3.170 9.990 -5.500 1.00 95.69 110 PHE A CA 1
ATOM 897 C C . PHE A 1 110 ? -4.582 10.344 -5.022 1.00 95.69 110 PHE A C 1
ATOM 899 O O . PHE A 1 110 ? -4.855 11.455 -4.565 1.00 95.69 110 PHE A O 1
ATOM 906 N N . SER A 1 111 ? -5.483 9.357 -5.076 1.00 91.19 111 SER A N 1
ATOM 907 C CA . SER A 1 111 ? -6.864 9.470 -4.576 1.00 91.19 111 SER A CA 1
ATOM 908 C C . SER A 1 111 ? -6.977 9.211 -3.069 1.00 91.19 111 SER A C 1
ATOM 910 O O . SER A 1 111 ? -7.926 9.650 -2.420 1.00 91.19 111 SER A O 1
ATOM 912 N N . GLY A 1 112 ? -5.996 8.499 -2.510 1.00 93.81 112 GLY A N 1
ATOM 913 C CA . GLY A 1 112 ? -5.983 8.026 -1.128 1.00 93.81 112 GLY A CA 1
ATOM 914 C C . GLY A 1 112 ? -6.450 6.593 -0.926 1.00 93.81 112 GLY A C 1
ATOM 915 O O . GLY A 1 112 ? -6.436 6.136 0.212 1.00 93.81 112 GLY A O 1
ATOM 916 N N . LEU A 1 113 ? -6.769 5.869 -2.004 1.00 97.19 113 LEU A N 1
ATOM 917 C CA . LEU A 1 113 ? -7.000 4.430 -1.936 1.00 97.19 113 LEU A CA 1
ATOM 918 C C . LEU A 1 113 ? -5.730 3.707 -1.470 1.00 97.19 113 LEU A C 1
ATOM 920 O O . LEU A 1 113 ? -4.668 3.798 -2.103 1.00 97.19 113 LEU A O 1
ATOM 924 N N . LEU A 1 114 ? -5.863 2.944 -0.387 1.00 98.56 114 LEU A N 1
ATOM 925 C CA . LEU A 1 114 ? -4.824 2.042 0.086 1.00 98.56 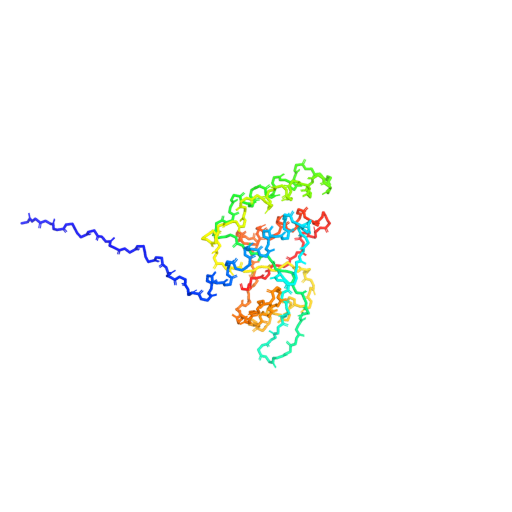114 LEU A CA 1
ATOM 926 C C . LEU A 1 114 ? -5.188 0.603 -0.259 1.00 98.56 114 LEU A C 1
ATOM 928 O O . LEU A 1 114 ? -6.345 0.207 -0.170 1.00 98.56 114 LEU A O 1
ATOM 932 N N . THR A 1 115 ? -4.197 -0.210 -0.623 1.00 98.69 115 THR A N 1
ATOM 933 C CA . THR A 1 115 ? -4.433 -1.624 -0.947 1.00 98.69 115 THR A CA 1
ATOM 934 C C . THR A 1 115 ? -3.467 -2.556 -0.239 1.00 98.69 115 THR A C 1
ATOM 936 O O . THR A 1 115 ? -2.273 -2.280 -0.128 1.00 98.69 115 THR A O 1
ATOM 939 N N . GLY A 1 116 ? -3.990 -3.687 0.228 1.00 98.25 116 GLY A N 1
ATOM 940 C CA . GLY A 1 116 ? -3.212 -4.779 0.807 1.00 98.25 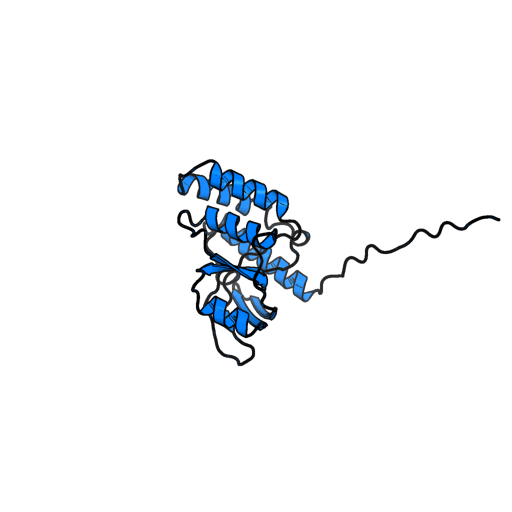116 GLY A CA 1
ATOM 941 C C . GLY A 1 116 ? -3.343 -6.043 -0.034 1.00 98.25 116 GLY A C 1
ATOM 942 O O . GLY A 1 116 ? -4.442 -6.380 -0.478 1.00 98.25 116 GLY A O 1
ATOM 943 N N . LEU A 1 117 ? -2.231 -6.754 -0.230 1.00 98.31 117 LEU A N 1
ATOM 944 C CA . LEU A 1 117 ? -2.208 -8.064 -0.879 1.00 98.31 117 LEU A CA 1
ATOM 945 C C . LEU A 1 117 ? -2.161 -9.167 0.178 1.00 98.31 117 LEU A C 1
ATOM 947 O O . LEU A 1 117 ? -1.338 -9.133 1.092 1.00 98.31 117 LEU A O 1
ATOM 951 N N . PHE A 1 118 ? -3.006 -10.181 0.015 1.00 97.88 118 PHE A N 1
ATOM 952 C CA . PHE A 1 118 ? -3.134 -11.286 0.955 1.00 97.88 118 PHE A CA 1
ATOM 953 C C . PHE A 1 118 ? -3.105 -12.639 0.239 1.00 97.88 118 PHE A C 1
ATOM 955 O O . PHE A 1 118 ? -3.679 -12.773 -0.846 1.00 97.88 118 PHE A O 1
ATOM 962 N N . PRO A 1 119 ? -2.528 -13.680 0.865 1.00 95.81 119 PRO A N 1
ATOM 963 C CA . PRO A 1 119 ? -2.780 -15.059 0.461 1.00 95.81 119 PRO A CA 1
ATOM 964 C C . PRO A 1 119 ? -4.284 -15.362 0.440 1.00 95.81 119 PRO A C 1
ATOM 966 O O . PRO A 1 119 ? -5.039 -14.854 1.274 1.00 95.81 119 PRO A O 1
ATOM 969 N N . ASN A 1 120 ? -4.730 -16.201 -0.496 1.00 93.12 120 ASN A N 1
ATOM 970 C CA . ASN A 1 120 ? -6.151 -16.510 -0.683 1.00 93.12 120 ASN A CA 1
ATOM 971 C C . ASN A 1 120 ? -6.835 -17.074 0.587 1.00 93.12 120 ASN A C 1
ATOM 973 O O . ASN A 1 120 ? -8.018 -16.822 0.847 1.00 93.12 120 ASN A O 1
ATOM 977 N N . ASP A 1 121 ? -6.086 -17.801 1.414 1.00 94.12 121 ASP A N 1
ATOM 978 C CA . ASP A 1 121 ? -6.535 -18.422 2.659 1.00 94.12 121 ASP A CA 1
ATOM 979 C C . ASP A 1 121 ? -6.388 -17.527 3.904 1.00 94.12 121 ASP A C 1
ATOM 981 O O . ASP A 1 121 ? -6.826 -17.933 4.985 1.00 94.12 121 ASP A O 1
ATOM 985 N N . SER A 1 122 ? -5.880 -16.297 3.752 1.00 96.31 122 SER A N 1
ATOM 986 C CA . SER A 1 122 ? -5.595 -15.362 4.847 1.00 96.31 122 SER A CA 1
ATOM 987 C C . SER A 1 122 ? -6.785 -15.140 5.785 1.00 96.31 122 SER A C 1
ATOM 989 O O . SER A 1 122 ? -7.841 -14.635 5.392 1.00 96.31 122 SER A O 1
ATOM 991 N N . ASN A 1 123 ? -6.583 -15.461 7.066 1.00 96.75 123 ASN A N 1
ATOM 992 C CA . ASN A 1 123 ? -7.566 -15.211 8.121 1.00 96.75 123 ASN A CA 1
ATOM 993 C C . ASN A 1 123 ? -7.772 -13.713 8.373 1.00 96.75 123 ASN A C 1
ATOM 995 O O . ASN A 1 123 ? -8.902 -13.299 8.619 1.00 96.75 123 ASN A O 1
ATOM 999 N N . ILE A 1 124 ? -6.716 -12.900 8.233 1.00 97.19 124 ILE A N 1
ATOM 1000 C CA . ILE A 1 124 ? -6.806 -11.435 8.328 1.00 97.19 124 ILE A CA 1
ATOM 1001 C C . ILE A 1 124 ? -7.751 -10.911 7.243 1.00 97.19 124 ILE A C 1
ATOM 1003 O O . ILE A 1 124 ? -8.698 -10.195 7.555 1.00 97.19 124 ILE A O 1
ATOM 1007 N N . ALA A 1 125 ? -7.557 -11.327 5.986 1.00 97.25 125 ALA A N 1
ATOM 1008 C CA . ALA A 1 125 ? -8.398 -10.874 4.879 1.00 97.25 125 ALA A CA 1
ATOM 1009 C C . ALA A 1 125 ? -9.858 -11.320 5.043 1.00 97.25 125 ALA A C 1
ATOM 1011 O O . ALA A 1 125 ? -10.775 -10.526 4.848 1.00 97.25 125 ALA A O 1
ATOM 1012 N N . LYS A 1 126 ? -10.083 -12.577 5.452 1.00 97.06 126 LYS A N 1
ATOM 1013 C CA . LYS A 1 126 ? -11.429 -13.102 5.742 1.00 97.06 126 LYS A CA 1
ATOM 1014 C C . LYS A 1 126 ? -12.121 -12.303 6.847 1.00 97.06 126 LYS A C 1
ATOM 1016 O O . LYS A 1 126 ? -13.302 -11.995 6.715 1.00 97.06 126 LYS A O 1
ATOM 1021 N N . ARG A 1 127 ? -11.397 -11.969 7.921 1.00 97.00 127 ARG A N 1
ATOM 1022 C CA . ARG A 1 127 ? -11.928 -11.189 9.044 1.00 97.00 127 ARG A CA 1
ATOM 1023 C C . ARG A 1 127 ? -12.264 -9.766 8.612 1.00 97.00 127 ARG A C 1
ATOM 1025 O O . ARG A 1 127 ? -13.397 -9.354 8.804 1.00 97.00 127 ARG A O 1
ATOM 1032 N N . LEU A 1 128 ? -11.339 -9.057 7.966 1.00 97.44 128 LEU A N 1
ATOM 1033 C CA . LEU A 1 128 ? -11.565 -7.679 7.514 1.00 97.44 128 LEU A CA 1
ATOM 1034 C C . LEU A 1 128 ? -12.708 -7.578 6.497 1.00 97.44 128 LEU A C 1
ATOM 1036 O O . LEU A 1 128 ? -13.542 -6.689 6.613 1.00 97.44 128 LEU A O 1
ATOM 1040 N N . LYS A 1 129 ? -12.805 -8.526 5.556 1.00 96.69 129 LYS A N 1
ATOM 1041 C CA . LYS A 1 129 ? -13.921 -8.578 4.602 1.00 96.69 129 LYS A CA 1
ATOM 1042 C C . LYS A 1 129 ? -15.268 -8.810 5.290 1.00 96.69 129 LYS A C 1
ATOM 1044 O O . LYS A 1 129 ? -16.265 -8.263 4.850 1.00 96.69 129 LYS A O 1
ATOM 1049 N N . LYS A 1 130 ? -15.308 -9.635 6.341 1.00 96.56 130 LYS A N 1
ATOM 1050 C CA . LYS A 1 130 ? -16.544 -9.916 7.084 1.00 96.56 130 LYS A CA 1
ATOM 1051 C C . LYS A 1 130 ? -17.057 -8.686 7.836 1.00 96.56 130 LYS A C 1
ATOM 1053 O O . LYS A 1 130 ? -18.264 -8.512 7.930 1.00 96.56 130 LYS A O 1
ATOM 1058 N N . GLU A 1 131 ? -16.153 -7.898 8.411 1.00 96.81 131 GLU A N 1
ATOM 1059 C CA . GLU A 1 131 ? -16.522 -6.721 9.205 1.00 96.81 131 GLU A CA 1
ATOM 1060 C C . GLU A 1 131 ? -16.753 -5.475 8.333 1.00 96.81 131 GLU A C 1
ATOM 1062 O O . GLU A 1 131 ? -17.373 -4.528 8.802 1.00 96.81 131 GLU A O 1
ATOM 1067 N N . GLU A 1 132 ? -16.254 -5.460 7.087 1.00 97.19 132 GLU A N 1
ATOM 1068 C CA . GLU A 1 132 ? -16.402 -4.393 6.071 1.00 97.19 132 GLU A CA 1
ATOM 1069 C C . GLU A 1 132 ? -15.881 -3.007 6.483 1.00 97.19 132 GLU A C 1
ATOM 1071 O O . GLU A 1 132 ? -15.850 -2.080 5.674 1.00 97.19 132 GLU A O 1
ATOM 1076 N N . ARG A 1 133 ? -15.448 -2.841 7.733 1.00 97.81 133 ARG A N 1
ATOM 1077 C CA . ARG A 1 133 ? -14.938 -1.600 8.307 1.00 97.81 133 ARG A CA 1
ATOM 1078 C C . ARG A 1 133 ? -13.813 -1.901 9.285 1.00 97.81 133 ARG A C 1
ATOM 1080 O O . ARG A 1 133 ? -13.835 -2.891 10.019 1.00 97.81 133 ARG A O 1
ATOM 1087 N N . CYS A 1 134 ? -12.818 -1.028 9.313 1.00 98.25 134 CYS A N 1
ATOM 1088 C CA . CYS A 1 134 ? -11.725 -1.094 10.275 1.00 98.25 134 CYS A CA 1
ATOM 1089 C C . CYS A 1 134 ? -11.150 0.297 10.545 1.00 98.25 134 CYS A C 1
ATOM 1091 O O . CYS A 1 134 ? -11.451 1.259 9.843 1.00 98.25 134 CYS A O 1
ATOM 1093 N N . VAL A 1 135 ? -10.273 0.397 11.537 1.00 98.44 135 VAL A N 1
ATOM 1094 C CA . VAL A 1 135 ? -9.475 1.589 11.809 1.00 98.44 135 VAL A CA 1
ATOM 1095 C C . VAL A 1 135 ? -8.009 1.272 11.546 1.00 98.44 135 VAL A C 1
ATOM 1097 O O . VAL A 1 135 ? -7.424 0.401 12.198 1.00 98.44 135 VAL A O 1
ATOM 1100 N N . LEU A 1 136 ? -7.407 2.007 10.613 1.00 98.44 136 LEU A N 1
ATOM 1101 C CA . LEU A 1 136 ? -5.975 1.972 10.345 1.00 98.44 136 LEU A CA 1
ATOM 1102 C C . LEU A 1 136 ? -5.268 2.975 11.257 1.00 98.44 136 LEU A C 1
ATOM 1104 O O . LEU A 1 136 ? -5.525 4.179 11.183 1.00 98.44 136 LEU A O 1
ATOM 1108 N N . LYS A 1 137 ? -4.369 2.490 12.117 1.00 98.25 137 LYS A N 1
ATOM 1109 C CA . LYS A 1 137 ? -3.534 3.339 12.972 1.00 98.25 137 LYS A CA 1
ATOM 1110 C C . LYS A 1 137 ? -2.099 3.349 12.483 1.00 98.25 137 LYS A C 1
ATOM 1112 O O . LYS A 1 137 ? -1.415 2.329 12.498 1.00 98.25 137 LYS A O 1
ATOM 1117 N N . PHE A 1 138 ? -1.642 4.529 12.104 1.00 98.19 138 PHE A N 1
ATOM 1118 C CA . PHE A 1 138 ? -0.284 4.793 11.670 1.00 98.19 138 PHE A CA 1
ATOM 1119 C C . PHE A 1 138 ? 0.467 5.574 12.744 1.00 98.19 138 PHE A C 1
ATOM 1121 O O . PHE A 1 138 ? -0.088 6.509 13.321 1.00 98.19 138 PHE A O 1
ATOM 1128 N N . ASN A 1 139 ? 1.733 5.232 12.973 1.00 96.56 139 ASN A N 1
ATOM 1129 C CA . ASN A 1 139 ? 2.627 5.990 13.844 1.00 96.56 139 ASN A CA 1
ATOM 1130 C C . ASN A 1 139 ? 4.057 5.919 13.299 1.00 96.56 139 ASN A C 1
ATOM 1132 O O . ASN A 1 139 ? 4.671 4.851 13.305 1.00 96.56 139 ASN A O 1
ATOM 1136 N N . TYR A 1 140 ? 4.573 7.045 12.803 1.00 96.94 140 TYR A N 1
ATOM 1137 C CA . TYR A 1 140 ? 5.944 7.138 12.307 1.00 96.94 140 TYR A CA 1
ATOM 1138 C C . TYR A 1 140 ? 6.420 8.598 12.243 1.00 96.94 140 TYR A C 1
ATOM 1140 O O . TYR A 1 140 ? 5.661 9.492 11.872 1.00 96.94 140 TYR A O 1
ATOM 1148 N N . GLN A 1 141 ? 7.687 8.838 12.607 1.00 90.94 141 GLN A N 1
ATOM 1149 C CA . GLN A 1 141 ? 8.337 10.161 12.593 1.00 90.94 141 GLN A CA 1
ATOM 1150 C C . GLN A 1 141 ? 7.514 11.277 13.269 1.00 90.94 141 GLN A C 1
ATOM 1152 O O . GLN A 1 141 ? 7.308 12.347 12.701 1.00 90.94 141 GLN A O 1
ATOM 1157 N N . GLN A 1 142 ? 7.052 11.026 14.500 1.00 92.25 142 GLN A N 1
ATOM 1158 C CA . GLN A 1 142 ? 6.274 11.973 15.322 1.00 92.25 142 GLN A CA 1
ATOM 1159 C C . GLN A 1 142 ? 4.896 12.355 14.749 1.00 92.25 142 GLN A C 1
ATOM 1161 O O . GLN A 1 142 ? 4.217 13.208 15.313 1.00 92.25 142 GLN A O 1
ATOM 1166 N N . GLN A 1 143 ? 4.454 11.711 13.667 1.00 95.50 143 GLN A N 1
ATOM 1167 C CA . GLN A 1 143 ? 3.106 11.857 13.127 1.00 95.50 143 GLN A CA 1
ATOM 1168 C C . GLN A 1 143 ? 2.314 10.579 13.377 1.00 95.50 143 GLN A C 1
ATOM 1170 O O . GLN A 1 143 ? 2.844 9.465 13.340 1.00 95.50 143 GLN A O 1
ATOM 1175 N N . SER A 1 144 ? 1.031 10.744 13.680 1.00 96.06 144 SER A N 1
ATOM 1176 C CA . SER A 1 144 ? 0.119 9.634 13.923 1.00 96.06 144 SER A CA 1
ATOM 1177 C C . SER A 1 144 ? -1.230 9.915 13.288 1.00 96.06 144 SER A C 1
ATOM 1179 O O . SER A 1 144 ? -1.752 11.022 13.391 1.00 96.06 144 SER A O 1
ATOM 1181 N N . PHE A 1 145 ? -1.792 8.892 12.653 1.00 97.06 145 PHE A N 1
ATOM 1182 C CA . PHE A 1 145 ? -3.090 8.955 11.991 1.00 97.06 145 PHE A CA 1
ATOM 1183 C C . PHE A 1 145 ? -3.942 7.779 12.450 1.00 97.06 145 PHE A C 1
ATOM 1185 O O . PHE A 1 145 ? -3.449 6.659 12.561 1.00 97.06 145 PHE A O 1
ATOM 1192 N N . SER A 1 146 ? -5.220 8.035 12.707 1.00 96.69 146 SER A N 1
ATOM 1193 C CA . SER A 1 146 ? -6.218 7.010 13.007 1.00 96.69 146 SER A CA 1
ATOM 1194 C C . SER A 1 146 ? -7.361 7.191 12.023 1.00 96.69 146 SER A C 1
ATOM 1196 O O . SER A 1 146 ? -8.129 8.141 12.151 1.00 96.69 146 SER A O 1
ATOM 1198 N N . ILE A 1 147 ? -7.434 6.315 11.024 1.00 95.81 147 ILE A N 1
ATOM 1199 C CA . ILE A 1 147 ? -8.306 6.482 9.860 1.00 95.81 147 ILE A CA 1
ATOM 1200 C C . ILE A 1 147 ? -9.360 5.376 9.874 1.00 95.81 147 ILE A C 1
ATOM 1202 O O . ILE A 1 147 ? -9.003 4.206 9.716 1.00 95.81 147 ILE A O 1
ATOM 1206 N N . PRO A 1 148 ? -10.641 5.709 10.096 1.00 96.12 148 PRO A N 1
ATOM 1207 C CA . PRO A 1 148 ? -11.740 4.796 9.819 1.00 96.12 148 PRO A CA 1
ATOM 1208 C C . PRO A 1 148 ? -11.829 4.550 8.309 1.00 96.12 148 PRO A C 1
ATOM 1210 O O . PRO A 1 148 ? -11.894 5.501 7.534 1.00 96.12 148 PRO A O 1
ATOM 1213 N N . CYS A 1 149 ? -11.853 3.284 7.909 1.00 95.38 149 CYS A N 1
ATOM 1214 C CA . CYS A 1 149 ? -11.839 2.848 6.516 1.00 95.38 149 CYS A CA 1
ATOM 1215 C C . CYS A 1 149 ? -12.956 1.839 6.267 1.00 95.38 149 CYS A C 1
ATOM 1217 O O . CYS A 1 149 ? -13.241 0.992 7.120 1.00 95.38 149 CYS A O 1
ATOM 1219 N N . CYS A 1 150 ? -13.544 1.900 5.075 1.00 97.19 150 CYS A N 1
ATOM 1220 C CA . CYS A 1 150 ? -14.345 0.804 4.544 1.00 97.19 150 CYS A CA 1
ATOM 1221 C C . CYS A 1 150 ? -13.400 -0.224 3.918 1.00 97.19 150 CYS A C 1
ATOM 1223 O O . CYS A 1 150 ? -12.403 0.145 3.313 1.00 97.19 150 CYS A O 1
ATOM 1225 N N . VAL A 1 151 ? -13.719 -1.505 4.037 1.00 98.06 151 VAL A N 1
ATOM 1226 C CA . VAL A 1 151 ? -12.927 -2.600 3.481 1.00 98.06 151 VAL A CA 1
ATOM 1227 C C . VAL A 1 151 ? -13.709 -3.252 2.353 1.00 98.06 151 VAL A C 1
ATOM 1229 O O . VAL A 1 151 ? -14.825 -3.724 2.556 1.00 98.06 151 VAL A O 1
ATOM 1232 N N . GLY A 1 152 ? -13.100 -3.336 1.172 1.00 97.44 152 GLY A N 1
ATOM 1233 C CA . GLY A 1 152 ? -13.680 -4.012 0.012 1.00 97.44 152 GLY A CA 1
ATOM 1234 C C . GLY A 1 152 ? -12.680 -4.945 -0.658 1.00 97.44 152 GLY A C 1
ATOM 1235 O O . GLY A 1 152 ? -11.498 -4.631 -0.743 1.00 97.44 152 GLY A O 1
ATOM 1236 N N . GLU A 1 153 ? -13.137 -6.095 -1.155 1.00 97.75 153 GLU A N 1
ATOM 1237 C CA . GLU A 1 153 ? -12.306 -6.941 -2.019 1.00 97.75 153 GLU A CA 1
ATOM 1238 C C . GLU A 1 153 ? -12.326 -6.397 -3.448 1.00 97.75 153 GLU A C 1
ATOM 1240 O O . GLU A 1 153 ? -13.393 -6.171 -4.022 1.00 97.75 153 GLU A O 1
ATOM 1245 N N . LEU A 1 154 ? -11.142 -6.187 -4.019 1.00 97.19 154 LEU A N 1
ATOM 1246 C CA . LEU A 1 154 ? -10.991 -5.693 -5.380 1.00 97.19 154 LEU A CA 1
ATOM 1247 C C . LEU A 1 154 ? -11.027 -6.859 -6.365 1.00 97.19 154 LEU A C 1
ATOM 1249 O O . LEU A 1 154 ? -10.333 -7.862 -6.196 1.00 97.19 154 LEU A O 1
ATOM 1253 N N . SER A 1 155 ? -11.835 -6.717 -7.413 1.00 96.06 155 SER A N 1
ATOM 1254 C CA . SER A 1 155 ? -11.929 -7.716 -8.474 1.00 96.06 155 SER A CA 1
ATOM 1255 C C . SER A 1 155 ? -10.729 -7.645 -9.422 1.00 96.06 155 SER A C 1
ATOM 1257 O O . SER A 1 155 ? -10.149 -6.579 -9.626 1.00 96.06 155 SER A O 1
ATOM 1259 N N . LYS A 1 156 ? -10.375 -8.777 -10.040 1.00 94.19 156 LYS A N 1
ATOM 1260 C CA . LYS A 1 156 ? -9.194 -8.905 -10.913 1.00 94.19 156 LYS A CA 1
ATOM 1261 C C . LYS A 1 156 ? -9.261 -8.060 -12.189 1.00 94.19 156 LYS A C 1
ATOM 1263 O O . LYS A 1 156 ? -8.221 -7.797 -12.774 1.00 94.19 156 LYS A O 1
ATOM 1268 N N . ASP A 1 157 ? -10.455 -7.656 -12.618 1.00 92.94 157 ASP A N 1
ATOM 1269 C CA . ASP A 1 157 ? -10.684 -6.754 -13.758 1.00 92.94 157 ASP A CA 1
ATOM 1270 C C . ASP A 1 157 ? -10.483 -5.269 -13.408 1.00 92.94 157 ASP A C 1
ATOM 1272 O O . ASP A 1 157 ? -10.544 -4.410 -14.288 1.00 92.94 157 ASP A O 1
ATOM 1276 N N . LYS A 1 158 ? -10.257 -4.939 -12.128 1.00 96.31 158 LYS A N 1
ATOM 1277 C CA . LYS A 1 158 ? -10.035 -3.562 -11.685 1.00 96.31 158 LYS A CA 1
ATOM 1278 C C . LYS A 1 158 ? -8.560 -3.195 -11.753 1.00 96.31 158 LYS A C 1
ATOM 1280 O O . LYS A 1 158 ? -7.685 -3.952 -11.340 1.00 96.31 158 LYS A O 1
ATOM 1285 N N . GLN A 1 159 ? -8.300 -1.972 -12.205 1.00 97.50 159 GLN A N 1
ATOM 1286 C CA . GLN A 1 159 ? -6.946 -1.437 -12.338 1.00 97.50 159 GLN A CA 1
ATOM 1287 C C . GLN A 1 159 ? -6.220 -1.388 -10.987 1.00 97.50 159 GLN A C 1
ATOM 1289 O O . GLN A 1 159 ? -5.039 -1.705 -10.919 1.00 97.50 159 GLN A O 1
ATOM 1294 N N . ASP A 1 160 ? -6.934 -1.081 -9.902 1.00 97.62 160 ASP A N 1
ATOM 1295 C CA . ASP A 1 160 ? -6.376 -1.064 -8.547 1.00 97.62 160 ASP A CA 1
ATOM 1296 C C . ASP A 1 160 ? -5.842 -2.444 -8.129 1.00 97.62 160 ASP A C 1
ATOM 1298 O O . ASP A 1 160 ? -4.751 -2.541 -7.573 1.00 97.62 160 ASP A O 1
ATOM 1302 N N . TYR A 1 161 ? -6.557 -3.527 -8.472 1.00 98.25 161 TYR A N 1
ATOM 1303 C CA . TYR A 1 161 ? -6.078 -4.895 -8.248 1.00 98.25 161 TYR A CA 1
ATOM 1304 C C . TYR A 1 161 ? -4.796 -5.156 -9.042 1.00 98.25 161 TYR A C 1
ATOM 1306 O O . TYR A 1 161 ? -3.813 -5.659 -8.490 1.00 98.25 161 TYR A O 1
ATOM 1314 N N . GLU A 1 162 ? -4.796 -4.829 -10.340 1.00 97.81 162 GLU A N 1
ATOM 1315 C CA . GLU A 1 162 ? -3.638 -5.057 -11.207 1.00 97.81 162 GLU A CA 1
ATOM 1316 C C . GLU A 1 162 ? -2.415 -4.279 -10.724 1.00 97.81 162 GLU A C 1
ATOM 1318 O O . GLU A 1 162 ? -1.322 -4.843 -10.655 1.00 97.81 162 GLU A O 1
ATOM 1323 N N . PHE A 1 163 ? -2.599 -3.016 -10.334 1.00 98.44 163 PHE A N 1
ATOM 1324 C CA . PHE A 1 163 ? -1.546 -2.186 -9.764 1.00 98.44 163 PHE A CA 1
ATOM 1325 C C . PHE A 1 163 ? -0.925 -2.868 -8.547 1.00 98.44 163 PHE A C 1
ATOM 1327 O O . PHE A 1 163 ? 0.292 -3.064 -8.504 1.00 98.44 163 PHE A O 1
ATOM 1334 N N . THR A 1 164 ? -1.753 -3.295 -7.589 1.00 98.31 164 THR A N 1
ATOM 1335 C CA . THR A 1 164 ? -1.276 -3.961 -6.376 1.00 98.31 164 THR A CA 1
ATOM 1336 C C . THR A 1 164 ? -0.541 -5.255 -6.695 1.00 98.31 164 THR A C 1
ATOM 1338 O O . THR A 1 164 ? 0.525 -5.511 -6.130 1.00 98.31 164 THR A O 1
ATOM 1341 N N . TYR A 1 165 ? -1.080 -6.070 -7.602 1.00 98.06 165 TYR A N 1
ATOM 1342 C CA . TYR A 1 165 ? -0.476 -7.341 -7.982 1.00 98.06 165 TYR A CA 1
ATOM 1343 C C . TYR A 1 165 ? 0.890 -7.146 -8.651 1.00 98.06 165 TYR A C 1
ATOM 1345 O O . TYR A 1 165 ? 1.891 -7.692 -8.181 1.00 98.06 165 TYR A O 1
ATOM 1353 N N . TRP A 1 166 ? 0.951 -6.336 -9.713 1.00 97.50 166 TRP A N 1
ATOM 1354 C CA . TRP A 1 166 ? 2.185 -6.123 -10.468 1.00 97.50 166 TRP A CA 1
ATOM 1355 C C . TRP A 1 166 ? 3.242 -5.405 -9.639 1.00 97.50 166 TRP A C 1
ATOM 1357 O O . TRP A 1 166 ? 4.403 -5.798 -9.702 1.00 97.50 166 TRP A O 1
ATOM 1367 N N . HIS A 1 167 ? 2.856 -4.432 -8.806 1.00 97.62 167 HIS 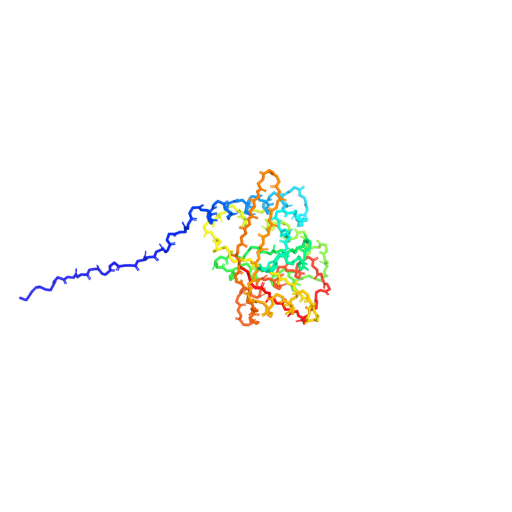A N 1
ATOM 1368 C CA . HIS A 1 167 ? 3.784 -3.808 -7.867 1.00 97.62 167 HIS A CA 1
ATOM 1369 C C . HIS A 1 167 ? 4.404 -4.853 -6.931 1.00 97.62 167 HIS A C 1
ATOM 1371 O O . HIS A 1 167 ? 5.621 -4.918 -6.797 1.00 97.62 167 HIS A O 1
ATOM 1377 N N . ASN A 1 168 ? 3.597 -5.705 -6.288 1.00 97.12 168 ASN A N 1
ATOM 1378 C CA . ASN A 1 168 ? 4.124 -6.721 -5.371 1.00 97.12 168 ASN A CA 1
ATOM 1379 C C . ASN A 1 168 ? 5.010 -7.756 -6.081 1.00 97.12 168 ASN A C 1
ATOM 1381 O O . ASN A 1 168 ? 6.014 -8.181 -5.513 1.00 97.12 168 ASN A O 1
ATOM 1385 N N . LEU A 1 169 ? 4.699 -8.127 -7.326 1.00 96.00 169 LEU A N 1
ATOM 1386 C CA . LEU A 1 169 ? 5.503 -9.072 -8.109 1.00 96.00 169 LEU A CA 1
ATOM 1387 C C . LEU A 1 169 ? 6.911 -8.537 -8.450 1.00 96.00 169 LEU A C 1
ATOM 1389 O O . LEU A 1 169 ? 7.837 -9.325 -8.682 1.00 96.00 169 LEU A O 1
ATOM 1393 N N . LEU A 1 170 ? 7.101 -7.211 -8.447 1.00 95.25 170 LEU A N 1
ATOM 1394 C CA . LEU A 1 170 ? 8.425 -6.599 -8.595 1.00 95.25 170 LEU A CA 1
ATOM 1395 C C . LEU A 1 170 ? 9.367 -6.937 -7.438 1.00 95.25 170 LEU A C 1
ATOM 1397 O O . LEU A 1 170 ? 10.566 -7.097 -7.660 1.00 95.25 170 LEU A O 1
ATOM 1401 N N . PHE A 1 171 ? 8.817 -7.072 -6.232 1.00 94.25 171 PHE A N 1
ATOM 1402 C CA . PHE A 1 171 ? 9.571 -7.281 -4.994 1.00 94.25 171 PHE A CA 1
ATOM 1403 C C . PHE A 1 171 ? 9.477 -8.714 -4.464 1.00 94.25 171 PHE A C 1
ATOM 1405 O O . PHE A 1 171 ? 10.335 -9.146 -3.698 1.00 94.25 171 PHE A O 1
ATOM 1412 N N . ASN A 1 172 ? 8.459 -9.467 -4.882 1.00 93.38 172 ASN A N 1
ATOM 1413 C CA . ASN A 1 172 ? 8.258 -10.860 -4.516 1.00 93.38 172 ASN A CA 1
ATOM 1414 C C . ASN A 1 172 ? 8.204 -11.739 -5.779 1.00 93.38 172 ASN A C 1
ATOM 1416 O O . ASN A 1 172 ? 7.128 -11.918 -6.353 1.00 93.38 172 ASN A O 1
ATOM 1420 N N . PRO A 1 173 ? 9.335 -12.321 -6.220 1.00 88.88 173 PRO A N 1
ATOM 1421 C CA . PRO A 1 173 ? 9.378 -13.140 -7.432 1.00 88.88 173 PRO A CA 1
ATOM 1422 C C . PRO A 1 173 ? 8.575 -14.445 -7.320 1.00 88.88 173 PRO A C 1
ATOM 1424 O O . PRO A 1 173 ? 8.241 -15.032 -8.345 1.00 88.88 173 PRO A O 1
ATOM 1427 N N . TYR A 1 174 ? 8.241 -14.880 -6.101 1.00 90.38 174 TYR A N 1
ATOM 1428 C CA . TYR A 1 174 ? 7.478 -16.100 -5.821 1.00 90.38 174 TYR A CA 1
ATOM 1429 C C . TYR A 1 174 ? 6.018 -15.805 -5.446 1.00 90.38 174 TYR A C 1
ATOM 1431 O O . TYR A 1 174 ? 5.358 -16.623 -4.803 1.00 90.38 174 TYR A O 1
ATOM 1439 N N . LEU A 1 175 ? 5.509 -14.622 -5.807 1.00 93.31 175 LEU A N 1
ATOM 1440 C CA . LEU A 1 175 ? 4.129 -14.239 -5.537 1.00 93.31 175 LEU A CA 1
ATOM 1441 C C . LEU A 1 175 ? 3.154 -15.206 -6.226 1.00 93.31 175 LEU A C 1
ATOM 1443 O O . LEU A 1 175 ? 3.195 -15.398 -7.441 1.00 93.31 175 LEU A O 1
ATOM 1447 N N . SER A 1 176 ? 2.243 -15.782 -5.441 1.00 91.81 176 SER A N 1
ATOM 1448 C CA . SER A 1 176 ? 1.185 -16.652 -5.958 1.00 91.81 176 SER A CA 1
ATOM 1449 C C . SER A 1 176 ? 0.268 -15.897 -6.937 1.00 91.81 176 SER A C 1
ATOM 1451 O O . SER A 1 176 ? -0.053 -14.731 -6.696 1.00 91.81 176 SER A O 1
ATOM 1453 N N . PRO A 1 177 ? -0.225 -16.536 -8.014 1.00 89.19 177 PRO A N 1
ATOM 1454 C CA . PRO A 1 177 ? -1.307 -15.977 -8.832 1.00 89.19 177 PRO A CA 1
ATOM 1455 C C . PRO A 1 177 ? -2.665 -15.977 -8.100 1.00 89.19 177 PRO A C 1
ATOM 1457 O O . PRO A 1 177 ? -3.599 -15.269 -8.492 1.00 89.19 177 PRO A O 1
ATOM 1460 N N . GLU A 1 178 ? -2.787 -16.771 -7.034 1.00 93.00 178 GLU A N 1
ATOM 1461 C CA . GLU A 1 178 ? -3.976 -16.872 -6.192 1.00 93.00 178 GLU A CA 1
ATOM 1462 C C . GLU A 1 178 ? -3.819 -16.015 -4.938 1.00 93.00 178 GLU A C 1
ATOM 1464 O O . GLU A 1 178 ? -3.396 -16.474 -3.873 1.00 93.00 178 GLU A O 1
ATOM 1469 N N . VAL A 1 179 ? -4.166 -14.741 -5.083 1.00 96.75 179 VAL A N 1
ATOM 1470 C CA . VAL A 1 179 ? -4.146 -13.746 -4.009 1.00 96.75 179 VAL A CA 1
ATOM 1471 C C . VAL A 1 179 ? -5.478 -13.015 -3.949 1.00 96.75 179 VAL A C 1
ATOM 1473 O O . VAL A 1 179 ? -6.240 -12.992 -4.917 1.00 96.75 179 VAL A O 1
ATOM 1476 N N . LYS A 1 180 ? -5.739 -12.403 -2.799 1.00 97.44 180 LYS A N 1
ATOM 1477 C CA . LYS A 1 180 ? -6.815 -11.435 -2.604 1.00 97.44 180 LYS A CA 1
ATOM 1478 C C . LYS A 1 180 ? -6.209 -10.057 -2.441 1.00 97.44 180 LYS A C 1
ATOM 1480 O O . LYS A 1 180 ? -5.182 -9.912 -1.777 1.00 97.44 180 LYS A O 1
ATOM 1485 N N . VAL A 1 181 ? -6.867 -9.056 -3.006 1.00 98.38 181 VAL A N 1
ATOM 1486 C CA . VAL A 1 181 ? -6.520 -7.657 -2.770 1.00 98.38 181 VAL A CA 1
ATOM 1487 C C . VAL A 1 181 ? -7.693 -6.999 -2.066 1.00 98.38 181 VAL A C 1
ATOM 1489 O O . VAL A 1 181 ? -8.823 -7.080 -2.546 1.00 98.38 181 VAL A O 1
ATOM 1492 N N . LEU A 1 182 ? -7.421 -6.373 -0.923 1.00 98.62 182 LEU A N 1
ATOM 1493 C CA . LEU A 1 182 ? -8.401 -5.544 -0.227 1.00 98.62 182 LEU A CA 1
ATOM 1494 C C . LEU A 1 182 ? -8.040 -4.070 -0.401 1.00 98.62 182 LEU A C 1
ATOM 1496 O O . LEU A 1 182 ? -6.867 -3.715 -0.275 1.00 98.62 182 LEU A O 1
ATOM 1500 N N . GLY A 1 183 ? -9.048 -3.248 -0.680 1.00 98.44 183 GLY A N 1
ATOM 1501 C CA . GLY A 1 183 ? -8.989 -1.792 -0.629 1.00 98.44 183 GLY A CA 1
ATOM 1502 C C . GLY A 1 183 ? -9.471 -1.266 0.724 1.00 98.44 183 GLY A C 1
ATOM 1503 O O . GLY A 1 183 ? -10.357 -1.877 1.329 1.00 98.44 183 GLY A O 1
ATOM 1504 N N . PHE A 1 184 ? -8.871 -0.159 1.162 1.00 97.75 184 PHE A N 1
ATOM 1505 C CA . PHE A 1 184 ? -9.148 0.562 2.408 1.00 97.75 184 PHE A CA 1
ATOM 1506 C C . PHE A 1 184 ? -9.323 2.061 2.151 1.00 97.75 184 PHE A C 1
ATOM 1508 O O . PHE A 1 184 ? -8.628 2.572 1.237 1.00 97.75 184 PHE A O 1
#

Sequence (184 aa):
MDEEIVEGDSEQRNERHPLQDHFLGWQCRVREYAMRNDEGRPTPGMCPTVFLESGEQVASALTLLLVPAQPQESIQQFRFMSQKTYDPQERYKKAMQLLSSAFYQHIEDFSGLLTGLFPNDSNIAKRLKKEERCVLKFNYQQQSFSIPCCVGELSKDKQDYEFTYWHNLLFNPYLSPEVKVLGF